Protein AF-0000000083550526 (afdb_homodimer)

Solvent-accessible surface area (backbone atoms only — not comparable to full-atom values): 13968 Å² total; per-residue (Å²): 133,80,74,78,66,72,78,70,67,84,57,63,69,57,47,53,51,50,48,45,50,45,49,28,46,48,55,24,54,64,38,53,95,79,55,50,73,54,48,35,50,40,39,31,44,51,44,45,54,52,43,62,73,34,75,74,41,69,75,47,54,68,69,58,48,52,52,52,52,50,51,49,51,50,52,43,60,53,51,51,78,50,78,72,85,44,50,32,32,48,31,40,49,54,35,52,55,8,59,74,54,77,42,61,56,69,40,53,89,77,35,44,62,48,49,34,48,35,31,45,53,64,74,36,79,106,131,80,80,69,70,75,76,68,71,80,56,62,69,58,49,54,50,49,48,43,52,45,47,30,47,48,56,26,53,65,38,54,94,80,55,50,74,53,48,37,51,40,42,30,45,50,45,47,52,52,44,63,75,35,76,74,40,69,75,48,54,69,68,60,48,50,52,51,52,50,51,49,51,50,51,43,60,54,53,52,77,49,79,72,84,45,50,32,30,47,31,40,50,53,35,53,53,6,58,74,55,77,40,62,56,70,41,53,88,77,35,44,61,47,49,33,49,33,30,45,53,63,72,36,80,107

Structure (mmCIF, N/CA/C/O backbone):
data_AF-0000000083550526-model_v1
#
loop_
_entity.id
_entity.type
_entity.pdbx_description
1 polymer 'Uncharacterized protein'
#
loop_
_atom_site.group_PDB
_atom_site.id
_atom_site.type_symbol
_atom_site.label_atom_id
_atom_site.label_alt_id
_atom_site.label_comp_id
_atom_site.label_asym_id
_atom_site.label_entity_id
_atom_site.label_seq_id
_atom_site.pdbx_PDB_ins_code
_atom_site.Cartn_x
_atom_site.Cartn_y
_atom_site.Cartn_z
_atom_site.occupancy
_atom_site.B_iso_or_equiv
_atom_site.auth_seq_id
_atom_site.auth_comp_id
_atom_site.auth_asym_id
_atom_site.auth_atom_id
_atom_site.pdbx_PDB_model_num
ATOM 1 N N . MET A 1 1 ? 12.562 -62.656 -10.414 1 21.3 1 MET A N 1
ATOM 2 C CA . MET A 1 1 ? 12.695 -61.656 -11.484 1 21.3 1 MET A CA 1
ATOM 3 C C . MET A 1 1 ? 12.125 -60.312 -11.055 1 21.3 1 MET A C 1
ATOM 5 O O . MET A 1 1 ? 11.625 -60.188 -9.938 1 21.3 1 MET A O 1
ATOM 9 N N . LYS A 1 2 ? 10.945 -59.781 -12 1 26.55 2 LYS A N 1
ATOM 10 C CA . LYS A 1 2 ? 10.883 -58.5 -12.672 1 26.55 2 LYS A CA 1
ATOM 11 C C . LYS A 1 2 ? 10.305 -57.406 -11.75 1 26.55 2 LYS A C 1
ATOM 13 O O . LYS A 1 2 ? 9.75 -56.406 -12.219 1 26.55 2 LYS A O 1
ATOM 18 N N . ARG A 1 3 ? 10.031 -57.812 -10.477 1 34.38 3 ARG A N 1
ATOM 19 C CA . ARG A 1 3 ? 9.172 -57 -9.648 1 34.38 3 ARG A CA 1
ATOM 20 C C . ARG A 1 3 ? 9.781 -55.594 -9.438 1 34.38 3 ARG A C 1
ATOM 22 O O . ARG A 1 3 ? 9.148 -54.719 -8.852 1 34.38 3 ARG A O 1
ATOM 29 N N . ARG A 1 4 ? 11.125 -55.438 -9.344 1 35.5 4 ARG A N 1
ATOM 30 C CA . ARG A 1 4 ? 11.797 -54.188 -8.977 1 35.5 4 ARG A CA 1
ATOM 31 C C . ARG A 1 4 ? 11.516 -53.094 -10.008 1 35.5 4 ARG A C 1
ATOM 33 O O . ARG A 1 4 ? 11.719 -51.906 -9.727 1 35.5 4 ARG A O 1
ATOM 40 N N . ASP A 1 5 ? 11.414 -53.438 -11.281 1 29.62 5 ASP A N 1
ATOM 41 C CA . ASP A 1 5 ? 11.625 -52.438 -12.297 1 29.62 5 ASP A CA 1
ATOM 42 C C . ASP A 1 5 ? 10.445 -51.469 -12.344 1 29.62 5 ASP A C 1
ATOM 44 O O . ASP A 1 5 ? 10.484 -50.469 -13.062 1 29.62 5 ASP A O 1
ATOM 48 N N . LEU A 1 6 ? 9.242 -51.906 -12.133 1 34.97 6 LEU A N 1
ATOM 49 C CA . LEU A 1 6 ? 8.125 -51.094 -12.594 1 34.97 6 LEU A CA 1
ATOM 50 C C . LEU A 1 6 ? 7.961 -49.844 -11.734 1 34.97 6 LEU A C 1
ATOM 52 O O . LEU A 1 6 ? 6.965 -49.125 -11.852 1 34.97 6 LEU A O 1
ATOM 56 N N . ILE A 1 7 ? 8.664 -49.656 -10.648 1 38.44 7 ILE A N 1
ATOM 57 C CA . ILE A 1 7 ? 8.367 -48.531 -9.773 1 38.44 7 ILE A CA 1
ATOM 58 C C . ILE A 1 7 ? 8.688 -47.219 -10.492 1 38.44 7 ILE A C 1
ATOM 60 O O . ILE A 1 7 ? 8.922 -46.188 -9.844 1 38.44 7 ILE A O 1
ATOM 64 N N . LEU A 1 8 ? 9.32 -47.219 -11.617 1 34.88 8 LEU A N 1
ATOM 65 C CA . LEU A 1 8 ? 9.906 -46.031 -12.234 1 34.88 8 LEU A CA 1
ATOM 66 C C . LEU A 1 8 ? 8.836 -45.031 -12.609 1 34.88 8 LEU A C 1
ATOM 68 O O . LEU A 1 8 ? 9.117 -43.812 -12.742 1 34.88 8 LEU A O 1
ATOM 72 N N . ALA A 1 9 ? 7.77 -45.406 -13.297 1 35.19 9 ALA A N 1
ATOM 73 C CA . ALA A 1 9 ? 7.184 -44.562 -14.336 1 35.19 9 ALA A CA 1
ATOM 74 C C . ALA A 1 9 ? 6.414 -43.375 -13.727 1 35.19 9 ALA A C 1
ATOM 76 O O . ALA A 1 9 ? 5.852 -42.562 -14.445 1 35.19 9 ALA A O 1
ATOM 77 N N . ALA A 1 10 ? 5.875 -43.406 -12.508 1 37.78 10 ALA A N 1
ATOM 78 C CA . ALA A 1 10 ? 4.742 -42.5 -12.352 1 37.78 10 ALA A CA 1
ATOM 79 C C . ALA A 1 10 ? 5.188 -41.031 -12.453 1 37.78 10 ALA A C 1
ATOM 81 O O . ALA A 1 10 ? 5.809 -40.5 -11.523 1 37.78 10 ALA A O 1
ATOM 82 N N . PRO A 1 11 ? 5.746 -40.5 -13.562 1 39.88 11 PRO A N 1
ATOM 83 C CA . PRO A 1 11 ? 6.199 -39.156 -13.859 1 39.88 11 PRO A CA 1
ATOM 84 C C . PRO A 1 11 ? 5.141 -38.094 -13.555 1 39.88 11 PRO A C 1
ATOM 86 O O . PRO A 1 11 ? 5.227 -36.969 -14.047 1 39.88 11 PRO A O 1
ATOM 89 N N . ALA A 1 12 ? 4.059 -38.375 -12.961 1 41.34 12 ALA A N 1
ATOM 90 C CA . ALA A 1 12 ? 2.938 -37.438 -12.898 1 41.34 12 ALA A CA 1
ATOM 91 C C . ALA A 1 12 ? 3.346 -36.125 -12.211 1 41.34 12 ALA A C 1
ATOM 93 O O . ALA A 1 12 ? 2.781 -35.062 -12.492 1 41.34 12 ALA A O 1
ATOM 94 N N . SER A 1 13 ? 4.258 -36.312 -11.289 1 44.09 13 SER A N 1
ATOM 95 C CA . SER A 1 13 ? 4.523 -35.125 -10.477 1 44.09 13 SER A CA 1
ATOM 96 C C . SER A 1 13 ? 5.258 -34.062 -11.281 1 44.09 13 SER A C 1
ATOM 98 O O . SER A 1 13 ? 5.082 -32.844 -11.047 1 44.09 13 SER A O 1
ATOM 100 N N . VAL A 1 14 ? 6.121 -34.5 -12.195 1 44.97 14 VAL A N 1
ATOM 101 C CA . VAL A 1 14 ? 6.906 -33.594 -13.023 1 44.97 14 VAL A CA 1
ATOM 102 C C . VAL A 1 14 ? 5.996 -32.906 -14.031 1 44.97 14 VAL A C 1
ATOM 104 O O . VAL A 1 14 ? 6.191 -31.719 -14.336 1 44.97 14 VAL A O 1
ATOM 107 N N . GLY A 1 15 ? 5.027 -33.594 -14.391 1 47.19 15 GLY A N 1
ATOM 108 C CA . GLY A 1 15 ? 4.172 -33.031 -15.422 1 47.19 15 GLY A CA 1
ATOM 109 C C . GLY A 1 15 ? 3.373 -31.844 -14.953 1 47.19 15 GLY A C 1
ATOM 110 O O . GLY A 1 15 ? 3.215 -30.859 -15.688 1 47.19 15 GLY A O 1
ATOM 111 N N . LEU A 1 16 ? 2.877 -32.125 -13.789 1 46.28 16 LEU A N 1
ATOM 112 C CA . LEU A 1 16 ? 2.033 -31.031 -13.312 1 46.28 16 LEU A CA 1
ATOM 113 C C . LEU A 1 16 ? 2.863 -29.797 -13.031 1 46.28 16 LEU A C 1
ATOM 115 O O . LEU A 1 16 ? 2.432 -28.672 -13.32 1 46.28 16 LEU A O 1
ATOM 119 N N . ALA A 1 17 ? 4.094 -30.094 -12.477 1 50.28 17 ALA A N 1
ATOM 120 C CA . ALA A 1 17 ? 4.953 -28.938 -12.242 1 50.28 17 ALA A CA 1
ATOM 121 C C . ALA A 1 17 ? 5.344 -28.266 -13.555 1 50.28 17 ALA A C 1
ATOM 123 O O .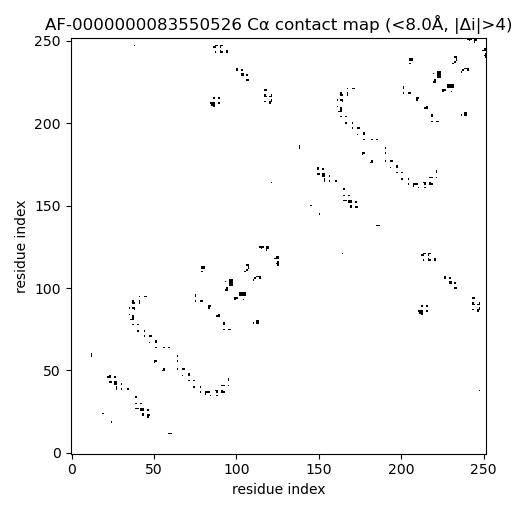 ALA A 1 17 ? 5.41 -27.031 -13.633 1 50.28 17 ALA A O 1
ATOM 124 N N . ALA A 1 18 ? 5.746 -29.109 -14.516 1 52.56 18 ALA A N 1
ATOM 125 C CA . ALA A 1 18 ? 6.098 -28.562 -15.82 1 52.56 18 ALA A CA 1
ATOM 126 C C . ALA A 1 18 ? 4.914 -27.828 -16.438 1 52.56 18 ALA A C 1
ATOM 128 O O . ALA A 1 18 ? 5.082 -26.766 -17.062 1 52.56 18 ALA A O 1
ATOM 129 N N . VAL A 1 19 ? 3.764 -28.391 -16.391 1 48.88 19 VAL A N 1
ATOM 130 C CA . VAL A 1 19 ? 2.574 -27.75 -16.938 1 48.88 19 VAL A CA 1
ATOM 131 C C . VAL A 1 19 ? 2.322 -26.422 -16.219 1 48.88 19 VAL A C 1
ATOM 133 O O . VAL A 1 19 ? 1.963 -25.422 -16.844 1 48.88 19 VAL A O 1
ATOM 136 N N . PHE A 1 20 ? 2.578 -26.531 -14.953 1 50.41 20 PHE A N 1
ATOM 137 C CA . PHE A 1 20 ? 2.404 -25.328 -14.156 1 50.41 20 PHE A CA 1
ATOM 138 C C . PHE A 1 20 ? 3.416 -24.266 -14.562 1 50.41 20 PHE A C 1
ATOM 140 O O . PHE A 1 20 ? 3.062 -23.094 -14.734 1 50.41 20 PHE A O 1
ATOM 147 N N . GLN A 1 21 ? 4.641 -24.719 -14.609 1 52.12 21 GLN A N 1
ATOM 148 C CA . GLN A 1 21 ? 5.633 -23.75 -15.07 1 52.12 21 GLN A CA 1
ATOM 149 C C . GLN A 1 21 ? 5.27 -23.203 -16.453 1 52.12 21 GLN A C 1
ATOM 151 O O . GLN A 1 21 ? 5.504 -22.031 -16.734 1 52.12 21 GLN A O 1
ATOM 156 N N . ALA A 1 22 ? 4.789 -24.094 -17.156 1 51 22 ALA A N 1
ATOM 157 C CA . ALA A 1 22 ? 4.387 -23.672 -18.5 1 51 22 ALA A CA 1
ATOM 158 C C . ALA A 1 22 ? 3.217 -22.688 -18.438 1 51 22 ALA A C 1
ATOM 160 O O . ALA A 1 22 ? 3.193 -21.703 -19.172 1 51 22 ALA A O 1
ATOM 161 N N . ARG A 1 23 ? 2.289 -23.016 -17.672 1 48.34 23 ARG A N 1
ATOM 162 C CA . ARG A 1 23 ? 1.118 -22.156 -17.594 1 48.34 23 ARG A CA 1
ATOM 163 C C . ARG A 1 23 ? 1.475 -20.812 -16.953 1 48.34 23 ARG A C 1
ATOM 165 O O . ARG A 1 23 ? 0.995 -19.766 -17.406 1 48.34 23 ARG A O 1
ATOM 172 N N . VAL A 1 24 ? 2.291 -20.891 -15.938 1 48 24 VAL A N 1
ATOM 173 C CA . VAL A 1 24 ? 2.783 -19.656 -15.336 1 48 24 VAL A CA 1
ATOM 174 C C . VAL A 1 24 ? 3.6 -18.875 -16.375 1 48 24 VAL A C 1
ATOM 176 O O . VAL A 1 24 ? 3.48 -17.656 -16.469 1 48 24 VAL A O 1
ATOM 179 N N . ALA A 1 25 ? 4.438 -19.625 -17.062 1 48.12 25 ALA A N 1
ATOM 180 C CA . ALA A 1 25 ? 5.223 -19.031 -18.125 1 48.12 25 ALA A CA 1
ATOM 181 C C . ALA A 1 25 ? 4.312 -18.438 -19.203 1 48.12 25 ALA A C 1
ATOM 183 O O . ALA A 1 25 ? 4.586 -17.375 -19.75 1 48.12 25 ALA A O 1
ATOM 184 N N . GLU A 1 26 ? 3.342 -19.188 -19.5 1 46.5 26 GLU A N 1
ATOM 185 C CA . GLU A 1 26 ? 2.41 -18.703 -20.516 1 46.5 26 GLU A CA 1
ATOM 186 C C . GLU A 1 26 ? 1.673 -17.453 -20.031 1 46.5 26 GLU A C 1
ATOM 188 O O . GLU A 1 26 ? 1.488 -16.5 -20.797 1 46.5 26 GLU A O 1
ATOM 193 N N . ALA A 1 27 ? 1.153 -17.578 -18.891 1 45.12 27 ALA A N 1
ATOM 194 C CA . ALA A 1 27 ? 0.47 -16.422 -18.328 1 45.12 27 ALA A CA 1
ATOM 195 C C . ALA A 1 27 ? 1.412 -15.227 -18.234 1 45.12 27 ALA A C 1
ATOM 197 O O . ALA A 1 27 ? 0.995 -14.086 -18.422 1 45.12 27 ALA A O 1
ATOM 198 N N . ALA A 1 28 ? 2.662 -15.547 -17.859 1 45.22 28 ALA A N 1
ATOM 199 C CA . ALA A 1 28 ? 3.709 -14.531 -17.844 1 45.22 28 ALA A CA 1
ATOM 200 C C . ALA A 1 28 ? 3.988 -14 -19.234 1 45.22 28 ALA A C 1
ATOM 202 O O . ALA A 1 28 ? 4.344 -12.828 -19.406 1 45.22 28 ALA A O 1
ATOM 203 N N . GLN A 1 29 ? 3.955 -14.945 -20.047 1 43.88 29 GLN A N 1
ATOM 204 C CA . GLN A 1 29 ? 4.27 -14.578 -21.422 1 43.88 29 GLN A CA 1
ATOM 205 C C . GLN A 1 29 ? 3.221 -13.625 -21.984 1 43.88 29 GLN A C 1
ATOM 207 O O . GLN A 1 29 ? 3.471 -12.945 -22.984 1 43.88 29 GLN A O 1
ATOM 212 N N . GLU A 1 30 ? 2.004 -13.945 -21.562 1 42.59 30 GLU A N 1
ATOM 213 C CA . GLU A 1 30 ? 1.235 -12.867 -22.172 1 42.59 30 GLU A CA 1
ATOM 214 C C . GLU A 1 30 ? 1.704 -11.5 -21.672 1 42.59 30 GLU A C 1
ATOM 216 O O . GLU A 1 30 ? 1.09 -10.922 -20.766 1 42.59 30 GLU A O 1
ATOM 221 N N . VAL A 1 31 ? 2.938 -11.57 -21.062 1 46.72 31 VAL A N 1
ATOM 222 C CA . VAL A 1 31 ? 3.719 -10.352 -20.891 1 46.72 31 VAL A CA 1
ATOM 223 C C . VAL A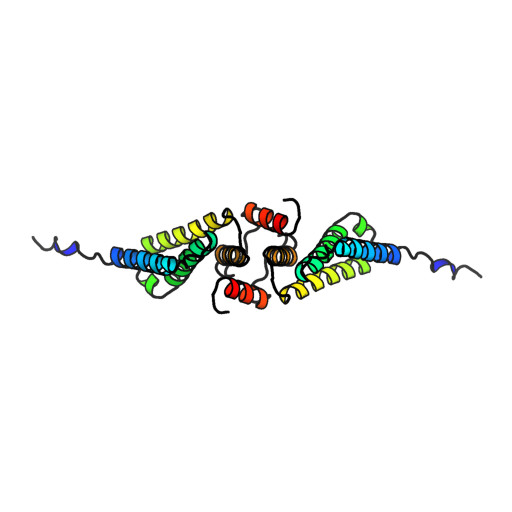 1 31 ? 3.439 -9.391 -22.047 1 46.72 31 VAL A C 1
ATOM 225 O O . VAL A 1 31 ? 3.768 -9.68 -23.203 1 46.72 31 VAL A O 1
ATOM 228 N N . ALA A 1 32 ? 2.354 -8.844 -21.953 1 50.12 32 ALA A N 1
ATOM 229 C CA . ALA A 1 32 ? 2.221 -7.855 -23.031 1 50.12 32 ALA A CA 1
ATOM 230 C C . ALA A 1 32 ? 3.545 -7.141 -23.281 1 50.12 32 ALA A C 1
ATOM 232 O O . ALA A 1 32 ? 4.332 -6.93 -22.359 1 50.12 32 ALA A O 1
ATOM 233 N N . THR A 1 33 ? 4.098 -7.355 -24.312 1 56.56 33 THR A N 1
ATOM 234 C CA . THR A 1 33 ? 5.27 -6.715 -24.906 1 56.56 33 THR A CA 1
ATOM 235 C C . THR A 1 33 ? 5.586 -5.402 -24.188 1 56.56 33 THR A C 1
ATOM 237 O O . THR A 1 33 ? 6.742 -4.988 -24.125 1 56.56 33 THR A O 1
ATOM 240 N N . ASN A 1 34 ? 4.629 -4.938 -23.266 1 69.25 34 ASN A N 1
ATOM 241 C CA . ASN A 1 34 ? 4.867 -3.602 -22.734 1 69.25 34 ASN A CA 1
ATOM 242 C C . ASN A 1 34 ? 4.844 -3.6 -21.203 1 69.25 34 ASN A C 1
ATOM 244 O O . ASN A 1 34 ? 4.738 -2.541 -20.578 1 69.25 34 ASN A O 1
ATOM 248 N N . ASP A 1 35 ? 5.203 -4.91 -20.656 1 83.38 35 ASP A N 1
ATOM 249 C CA . ASP A 1 35 ? 5.156 -4.918 -19.203 1 83.38 35 ASP A CA 1
ATOM 250 C C . ASP A 1 35 ? 6.469 -4.418 -18.609 1 83.38 35 ASP A C 1
ATOM 252 O O . ASP A 1 35 ? 7.547 -4.711 -19.125 1 83.38 35 ASP A O 1
ATOM 256 N N . THR A 1 36 ? 6.34 -3.705 -17.516 1 90.19 36 THR A N 1
ATOM 257 C CA . THR A 1 36 ? 7.492 -3.449 -16.672 1 90.19 36 THR A CA 1
ATOM 258 C C . THR A 1 36 ? 7.949 -4.734 -15.977 1 90.19 36 THR A C 1
ATOM 260 O O . THR A 1 36 ? 7.203 -5.715 -15.922 1 90.19 36 THR A O 1
ATOM 263 N N . PRO A 1 37 ? 9.219 -4.77 -15.555 1 93.44 37 PRO A N 1
ATOM 264 C CA . PRO A 1 37 ? 9.68 -5.938 -14.797 1 93.44 37 PRO A CA 1
ATOM 265 C C . PRO A 1 37 ? 8.773 -6.273 -13.617 1 93.44 37 PRO A C 1
ATOM 267 O O . PRO A 1 37 ? 8.523 -7.445 -13.336 1 93.44 37 PRO A O 1
ATOM 270 N N . VAL A 1 38 ? 8.281 -5.328 -12.93 1 94.62 38 VAL A N 1
ATOM 271 C CA . VAL A 1 38 ? 7.391 -5.543 -11.789 1 94.62 38 VAL A CA 1
ATOM 272 C C . VAL A 1 38 ? 6.105 -6.223 -12.258 1 94.62 38 VAL A C 1
ATOM 274 O O . VAL A 1 38 ? 5.672 -7.215 -11.664 1 94.62 38 VAL A O 1
ATOM 277 N N . MET A 1 39 ? 5.555 -5.758 -13.367 1 94.56 39 MET A N 1
ATOM 278 C CA . MET A 1 39 ? 4.293 -6.316 -13.844 1 94.56 39 MET A CA 1
ATOM 279 C C . MET A 1 39 ? 4.484 -7.746 -14.344 1 94.56 39 MET A C 1
ATOM 281 O O . MET A 1 39 ? 3.596 -8.586 -14.188 1 94.56 39 MET A O 1
ATOM 285 N N . ALA A 1 40 ? 5.625 -7.953 -14.906 1 94.31 40 ALA A N 1
ATOM 286 C CA . ALA A 1 40 ? 5.918 -9.312 -15.352 1 94.31 40 ALA A CA 1
ATOM 287 C C . ALA A 1 40 ? 5.992 -10.273 -14.172 1 94.31 40 ALA A C 1
ATOM 289 O O . ALA A 1 40 ? 5.414 -11.359 -14.211 1 94.31 40 ALA A O 1
ATOM 290 N N . LEU A 1 41 ? 6.691 -9.844 -13.133 1 95.81 41 LEU A N 1
ATOM 291 C CA . LEU A 1 41 ? 6.781 -10.672 -11.93 1 95.81 41 LEU A CA 1
ATOM 292 C C . LEU A 1 41 ? 5.406 -10.852 -11.297 1 95.81 41 LEU A C 1
ATOM 294 O O . LEU A 1 41 ? 5.086 -11.93 -10.797 1 95.81 41 LEU A O 1
ATOM 298 N N . PHE A 1 42 ? 4.648 -9.875 -11.289 1 96.69 42 PHE A N 1
ATOM 299 C CA . PHE A 1 42 ? 3.309 -9.938 -10.719 1 96.69 42 PHE A CA 1
ATOM 300 C C . PHE A 1 42 ? 2.467 -10.992 -11.438 1 96.69 42 PHE A C 1
ATOM 302 O O . PHE A 1 42 ? 1.749 -11.758 -10.789 1 96.69 42 PHE A O 1
ATOM 309 N N . ARG A 1 43 ? 2.5 -10.953 -12.711 1 95.31 43 ARG A N 1
ATOM 310 C CA . ARG A 1 43 ? 1.701 -11.906 -13.477 1 95.31 43 ARG A CA 1
ATOM 311 C C . ARG A 1 43 ? 2.111 -13.344 -13.156 1 95.31 43 ARG A C 1
ATOM 313 O O . ARG A 1 43 ? 1.257 -14.211 -12.992 1 95.31 43 ARG A O 1
ATOM 320 N N . GLU A 1 44 ? 3.371 -13.539 -13.102 1 94.56 44 GLU A N 1
ATOM 321 C CA . GLU A 1 44 ? 3.873 -14.859 -12.734 1 94.56 44 GLU A CA 1
ATOM 322 C C . GLU A 1 44 ? 3.424 -15.242 -11.32 1 94.56 44 GLU A C 1
ATOM 324 O O . GLU A 1 44 ? 2.932 -16.359 -11.102 1 94.56 44 GLU A O 1
ATOM 329 N N . TRP A 1 45 ? 3.619 -14.352 -10.406 1 97 45 TRP A N 1
ATOM 330 C CA . TRP A 1 45 ? 3.238 -14.547 -9.008 1 97 45 TRP A CA 1
ATOM 331 C C . TRP A 1 45 ? 1.744 -14.836 -8.891 1 97 45 TRP A C 1
ATOM 333 O O . TRP A 1 45 ? 1.339 -15.766 -8.188 1 97 45 TRP A O 1
ATOM 343 N N . SER A 1 46 ? 0.972 -13.992 -9.547 1 96 46 SER A N 1
ATOM 344 C CA . SER A 1 46 ? -0.48 -14.125 -9.477 1 96 46 SER A CA 1
ATOM 345 C C . SER A 1 46 ? -0.944 -15.477 -10 1 96 46 SER A C 1
ATOM 347 O O . SER A 1 46 ? -1.812 -16.109 -9.406 1 96 46 SER A O 1
ATOM 349 N N . ALA A 1 47 ? -0.395 -15.891 -11.062 1 92.62 47 ALA A N 1
ATOM 350 C CA . ALA A 1 47 ? -0.724 -17.203 -11.617 1 92.62 47 ALA A CA 1
ATOM 351 C C . ALA A 1 47 ? -0.392 -18.312 -10.625 1 92.62 47 ALA A C 1
ATOM 353 O O . ALA A 1 47 ? -1.196 -19.219 -10.406 1 92.62 47 ALA A O 1
ATOM 354 N N . LEU A 1 48 ? 0.749 -18.188 -10.023 1 93.12 48 LEU A N 1
ATOM 355 C CA . LEU A 1 48 ? 1.175 -19.172 -9.039 1 93.12 48 LEU A CA 1
ATOM 356 C C . LEU A 1 48 ? 0.271 -19.141 -7.812 1 93.12 48 LEU A C 1
ATOM 358 O O . LEU A 1 48 ? -0.127 -20.188 -7.301 1 93.12 48 LEU A O 1
ATOM 362 N N . TYR A 1 49 ? 0.027 -18.016 -7.363 1 94 49 TYR A N 1
ATOM 363 C CA . TYR A 1 49 ? -0.851 -17.812 -6.215 1 94 49 TYR A CA 1
ATOM 364 C C . TYR A 1 49 ? -2.189 -18.516 -6.43 1 94 49 TYR A C 1
ATOM 366 O O . TYR A 1 49 ? -2.641 -19.281 -5.578 1 94 49 TYR A O 1
ATOM 374 N N . HIS A 1 50 ? -2.791 -18.234 -7.523 1 91.94 50 HIS A N 1
ATOM 375 C CA . HIS A 1 50 ? -4.109 -18.781 -7.793 1 91.94 50 HIS A CA 1
ATOM 376 C C . HIS A 1 50 ? -4.039 -20.297 -8.031 1 91.94 50 HIS A C 1
ATOM 378 O O . HIS A 1 50 ? -4.941 -21.031 -7.641 1 91.94 50 HIS A O 1
ATOM 384 N N . TRP A 1 51 ? -2.994 -20.672 -8.664 1 88.75 51 TRP A N 1
ATOM 385 C CA . TRP A 1 51 ? -2.803 -22.094 -8.875 1 88.75 51 TRP A CA 1
ATOM 386 C C . TRP A 1 51 ? -2.654 -22.828 -7.543 1 88.75 51 TRP A C 1
ATOM 388 O O . TRP A 1 51 ? -3.299 -23.859 -7.316 1 88.75 51 TRP A O 1
ATOM 398 N N . LEU A 1 52 ? -1.876 -22.297 -6.641 1 91.62 52 LEU A N 1
ATOM 399 C CA . LEU A 1 52 ? -1.605 -22.906 -5.34 1 91.62 52 LEU A CA 1
ATOM 400 C C . LEU A 1 52 ? -2.873 -22.969 -4.496 1 91.62 52 LEU A C 1
ATOM 402 O O . LEU A 1 52 ? -3.033 -23.875 -3.674 1 91.62 52 LEU A O 1
ATOM 406 N N . ASN A 1 53 ? -3.705 -22.078 -4.688 1 90.12 53 ASN A N 1
ATOM 407 C CA . ASN A 1 53 ? -4.926 -22 -3.891 1 90.12 53 ASN A CA 1
ATOM 408 C C . ASN A 1 53 ? -6.102 -22.672 -4.598 1 90.12 53 ASN A C 1
ATOM 410 O O . ASN A 1 53 ? -7.223 -22.672 -4.086 1 90.12 53 ASN A O 1
ATOM 414 N N . GLY A 1 54 ? -5.867 -23.188 -5.746 1 88.88 54 GLY A N 1
ATOM 415 C CA . GLY A 1 54 ? -6.91 -23.859 -6.512 1 88.88 54 GLY A CA 1
ATOM 416 C C . GLY A 1 54 ? -6.883 -25.375 -6.355 1 88.88 54 GLY A C 1
ATOM 417 O O . GLY A 1 54 ? -6.039 -25.906 -5.645 1 88.88 54 GLY A O 1
ATOM 418 N N . ASP A 1 55 ? -7.793 -26.031 -7.035 1 86.94 55 ASP A N 1
ATOM 419 C CA . ASP A 1 55 ? -8.016 -27.469 -6.922 1 86.94 55 ASP A CA 1
ATOM 420 C C . ASP A 1 55 ? -6.844 -28.266 -7.5 1 86.94 55 ASP A C 1
ATOM 422 O O . ASP A 1 55 ? -6.547 -29.359 -7.039 1 86.94 55 ASP A O 1
ATOM 426 N N . GLU A 1 56 ? -6.223 -27.734 -8.414 1 83.38 56 GLU A N 1
ATOM 427 C CA . GLU A 1 56 ? -5.117 -28.422 -9.07 1 83.38 56 GLU A CA 1
ATOM 428 C C . GLU A 1 56 ? -3.973 -28.688 -8.094 1 83.38 56 GLU A C 1
ATOM 430 O O . GLU A 1 56 ? -3.262 -29.688 -8.227 1 83.38 56 GLU A O 1
ATOM 435 N N . ALA A 1 57 ? -3.873 -27.812 -7.09 1 84.25 57 ALA A N 1
ATOM 436 C CA . ALA A 1 57 ? -2.766 -27.922 -6.145 1 84.25 57 ALA A CA 1
ATOM 437 C C . ALA A 1 57 ? -3.023 -29.047 -5.129 1 84.25 57 ALA A C 1
ATOM 439 O O . ALA A 1 57 ? -2.094 -29.516 -4.477 1 84.25 57 ALA A O 1
ATOM 440 N N . LEU A 1 58 ? -4.191 -29.469 -5.09 1 83.75 58 LEU A N 1
ATOM 441 C CA . LEU A 1 58 ? -4.555 -30.516 -4.145 1 83.75 58 LEU A CA 1
ATOM 442 C C . LEU A 1 58 ? -3.885 -31.828 -4.512 1 83.75 58 LEU A C 1
ATOM 444 O O . LEU A 1 58 ? -3.699 -32.688 -3.654 1 83.75 58 LEU A O 1
ATOM 448 N N . ALA A 1 59 ? -3.535 -31.984 -5.75 1 85.06 59 ALA A N 1
ATOM 449 C CA . ALA A 1 59 ? -2.951 -33.219 -6.242 1 85.06 59 ALA A CA 1
ATOM 450 C C . ALA A 1 59 ? -1.445 -33.25 -6.004 1 85.06 59 ALA A C 1
ATOM 452 O O . ALA A 1 59 ? -0.804 -34.312 -6.184 1 85.06 59 ALA A O 1
ATOM 453 N N . LEU A 1 60 ? -0.955 -32.219 -5.504 1 84.75 60 LEU A N 1
ATOM 454 C CA . LEU A 1 60 ? 0.49 -32.125 -5.316 1 84.75 60 LEU A CA 1
ATOM 455 C C . LEU A 1 60 ? 0.912 -32.844 -4.039 1 84.75 60 LEU A C 1
ATOM 457 O O . LEU A 1 60 ? 0.188 -32.844 -3.043 1 84.75 60 LEU A O 1
ATOM 461 N N . ASP A 1 61 ? 2.076 -33.531 -4.266 1 89.31 61 ASP A N 1
ATOM 462 C CA . ASP A 1 61 ? 2.67 -34 -3.02 1 89.31 61 ASP A CA 1
ATOM 463 C C . ASP A 1 61 ? 3.086 -32.812 -2.129 1 89.31 61 ASP A C 1
ATOM 465 O O . ASP A 1 61 ? 3.271 -31.703 -2.609 1 89.31 61 ASP A O 1
ATOM 469 N N . GLN A 1 62 ? 3.205 -33.094 -0.908 1 88.25 62 GLN A N 1
ATOM 470 C CA . GLN A 1 62 ? 3.447 -32.062 0.097 1 88.25 62 GLN A CA 1
ATOM 471 C C . GLN A 1 62 ? 4.766 -31.328 -0.166 1 88.25 62 GLN A C 1
ATOM 473 O O . GLN A 1 62 ? 4.844 -30.109 -0.029 1 88.25 62 GLN A O 1
ATOM 478 N N . ALA A 1 63 ? 5.773 -32.062 -0.524 1 91.19 63 ALA A N 1
ATOM 479 C CA . ALA A 1 63 ? 7.09 -31.469 -0.761 1 91.19 63 ALA A CA 1
ATOM 480 C C . ALA A 1 63 ? 7.047 -30.484 -1.926 1 91.19 63 ALA A C 1
ATOM 482 O O . ALA A 1 63 ? 7.625 -29.406 -1.85 1 91.19 63 ALA A O 1
ATOM 483 N N . LEU A 1 64 ? 6.387 -30.906 -2.943 1 88.56 64 LEU A N 1
ATOM 484 C CA . LEU A 1 64 ? 6.27 -30.047 -4.113 1 88.56 64 LEU A CA 1
ATOM 485 C C . LEU A 1 64 ? 5.422 -28.828 -3.801 1 88.56 64 LEU A C 1
ATOM 487 O O . LEU A 1 64 ? 5.738 -27.719 -4.246 1 88.56 64 LEU A O 1
ATOM 491 N N . PHE A 1 65 ? 4.391 -29 -3.057 1 91.31 65 PHE A N 1
ATOM 492 C CA . PHE A 1 65 ? 3.547 -27.891 -2.648 1 91.31 65 PHE A CA 1
ATOM 493 C C . PHE A 1 65 ? 4.348 -26.875 -1.849 1 91.31 65 PHE A C 1
ATOM 495 O O . PHE A 1 65 ? 4.293 -25.672 -2.131 1 91.31 65 PHE A O 1
ATOM 502 N N . GLU A 1 66 ? 5.121 -27.328 -1.004 1 93.31 66 GLU A N 1
ATOM 503 C CA . GLU A 1 66 ? 5.93 -26.438 -0.163 1 93.31 66 GLU A CA 1
ATOM 504 C C . GLU A 1 66 ? 6.98 -25.703 -0.986 1 93.31 66 GLU A C 1
ATOM 506 O O . GLU A 1 66 ? 7.258 -24.531 -0.738 1 93.31 66 GLU A O 1
ATOM 511 N N . ALA A 1 67 ? 7.527 -26.406 -1.917 1 92.81 67 ALA A N 1
ATOM 512 C CA . ALA A 1 67 ? 8.531 -25.781 -2.783 1 92.81 67 ALA A CA 1
ATOM 513 C C . ALA A 1 67 ? 7.918 -24.641 -3.596 1 92.81 67 ALA A C 1
ATOM 515 O O . ALA A 1 67 ? 8.547 -23.594 -3.781 1 92.81 67 ALA A O 1
ATOM 516 N N . GLU A 1 68 ? 6.695 -24.859 -4.008 1 92.75 68 GLU A N 1
ATOM 517 C CA . GLU A 1 68 ? 6.02 -23.828 -4.789 1 92.75 68 GLU A CA 1
ATOM 518 C C . GLU A 1 68 ? 5.598 -22.656 -3.908 1 92.75 68 GLU A C 1
ATOM 520 O O . GLU A 1 68 ? 5.629 -21.5 -4.34 1 92.75 68 GLU A O 1
ATOM 525 N N . CYS A 1 69 ? 5.293 -22.922 -2.707 1 94.5 69 CYS A N 1
ATOM 526 C CA . CYS A 1 69 ? 5.008 -21.844 -1.759 1 94.5 69 CYS A CA 1
ATOM 527 C C . CYS A 1 69 ? 6.25 -21 -1.505 1 94.5 69 CYS A C 1
ATOM 529 O O . CYS A 1 69 ? 6.176 -19.781 -1.479 1 94.5 69 CYS A O 1
ATOM 531 N N . GLU A 1 70 ? 7.328 -21.641 -1.383 1 96 70 GLU A N 1
ATOM 532 C CA . GLU A 1 70 ? 8.586 -20.938 -1.17 1 96 70 GLU A CA 1
ATOM 533 C C . GLU A 1 70 ? 8.953 -20.078 -2.379 1 96 70 GLU A C 1
ATOM 535 O O . GLU A 1 70 ? 9.43 -18.953 -2.225 1 96 70 GLU A O 1
ATOM 540 N N . ARG A 1 71 ? 8.734 -20.625 -3.51 1 95.56 71 ARG A N 1
ATOM 541 C CA . ARG A 1 71 ? 8.977 -19.875 -4.738 1 95.56 71 ARG A CA 1
ATOM 542 C C . ARG A 1 71 ? 8.125 -18.609 -4.785 1 95.56 71 ARG A C 1
ATOM 544 O O . ARG A 1 71 ? 8.609 -17.547 -5.172 1 95.56 71 ARG A O 1
ATOM 551 N N . ARG A 1 72 ? 6.91 -18.719 -4.426 1 96.06 72 ARG A N 1
ATOM 552 C CA . ARG A 1 72 ? 6.023 -17.562 -4.391 1 96.06 72 ARG A CA 1
ATOM 553 C C . ARG A 1 72 ? 6.547 -16.5 -3.43 1 96.06 72 ARG A C 1
ATOM 555 O O . ARG A 1 72 ? 6.59 -15.312 -3.77 1 96.06 72 ARG A O 1
ATOM 562 N N . VAL A 1 73 ? 6.992 -16.938 -2.299 1 95.88 73 VAL A N 1
ATOM 563 C CA . VAL A 1 73 ? 7.512 -16.031 -1.28 1 95.88 73 VAL A CA 1
ATOM 564 C C . VAL A 1 73 ? 8.781 -15.352 -1.793 1 95.88 73 VAL A C 1
ATOM 566 O O . VAL A 1 73 ? 8.977 -14.156 -1.574 1 95.88 73 VAL A O 1
ATOM 569 N N . GLU A 1 74 ? 9.555 -16.094 -2.451 1 96.19 74 GLU A N 1
ATOM 570 C CA . GLU A 1 74 ? 10.766 -15.523 -3.029 1 96.19 74 GLU A CA 1
ATOM 571 C C . GLU A 1 74 ? 10.445 -14.414 -4.023 1 96.19 74 GLU A C 1
ATOM 573 O O . GLU A 1 74 ? 11.164 -13.422 -4.109 1 96.19 74 GLU A O 1
ATOM 578 N N . MET A 1 75 ? 9.461 -14.57 -4.793 1 97.06 75 MET A N 1
ATOM 579 C CA . MET A 1 75 ? 9.023 -13.531 -5.727 1 97.06 75 MET A CA 1
ATOM 580 C C . MET A 1 75 ? 8.609 -12.266 -4.98 1 97.06 75 MET A C 1
ATOM 582 O O . MET A 1 75 ? 8.898 -11.156 -5.426 1 97.06 75 MET A O 1
ATOM 586 N N . GLU A 1 76 ? 7.949 -12.406 -3.867 1 96.44 76 GLU A N 1
ATOM 587 C CA . GLU A 1 76 ? 7.535 -11.281 -3.033 1 96.44 76 GLU A CA 1
ATOM 588 C C . GLU A 1 76 ? 8.742 -10.531 -2.477 1 96.44 76 GLU A C 1
ATOM 590 O O . GLU A 1 76 ? 8.742 -9.297 -2.439 1 96.44 76 GLU A O 1
ATOM 595 N N . ASP A 1 77 ? 9.711 -11.281 -2.131 1 94.56 77 ASP A N 1
ATOM 596 C CA . ASP A 1 77 ? 10.93 -10.656 -1.623 1 94.56 77 ASP A CA 1
ATOM 597 C C . ASP A 1 77 ? 11.656 -9.891 -2.727 1 94.56 77 ASP A C 1
ATOM 599 O O . ASP A 1 77 ? 12.164 -8.789 -2.492 1 94.56 77 ASP A O 1
ATOM 603 N N . ARG A 1 78 ? 11.602 -10.445 -3.848 1 95.06 78 ARG A N 1
ATOM 604 C CA . ARG A 1 78 ? 12.328 -9.859 -4.973 1 95.06 78 ARG A CA 1
ATOM 605 C C . ARG A 1 78 ? 11.695 -8.547 -5.414 1 95.06 78 ARG A C 1
ATOM 607 O O . ARG A 1 78 ? 12.398 -7.617 -5.812 1 95.06 78 ARG A O 1
ATOM 614 N N . VAL A 1 79 ? 10.414 -8.5 -5.352 1 96 79 VAL A N 1
ATOM 615 C CA . VAL A 1 79 ? 9.727 -7.352 -5.938 1 96 79 VAL A CA 1
ATOM 616 C C . VAL A 1 79 ? 10.039 -6.098 -5.121 1 96 79 VAL A C 1
ATOM 618 O O . VAL A 1 79 ? 9.945 -4.98 -5.633 1 96 79 VAL A O 1
ATOM 621 N N . VAL A 1 80 ? 10.375 -6.207 -3.877 1 92.94 80 VAL A N 1
ATOM 622 C CA . VAL A 1 80 ? 10.602 -5.098 -2.959 1 92.94 80 VAL A CA 1
ATOM 623 C C . VAL A 1 80 ? 11.695 -4.188 -3.518 1 92.94 80 VAL A C 1
ATOM 625 O O . VAL A 1 80 ? 11.578 -2.961 -3.471 1 92.94 80 VAL A O 1
ATOM 628 N N . GLY A 1 81 ? 12.625 -4.742 -4.074 1 88.5 81 GLY A N 1
ATOM 629 C CA . GLY A 1 81 ? 13.766 -3.971 -4.543 1 88.5 81 GLY A CA 1
ATOM 630 C C . GLY A 1 81 ? 13.641 -3.537 -5.992 1 88.5 81 GLY A C 1
ATOM 631 O O . GLY A 1 81 ? 14.508 -2.822 -6.504 1 88.5 81 GLY A O 1
ATOM 632 N N . MET A 1 82 ? 12.617 -3.934 -6.629 1 90.94 82 MET A N 1
ATOM 633 C CA . MET A 1 82 ? 12.445 -3.58 -8.031 1 90.94 82 MET A CA 1
ATOM 634 C C . MET A 1 82 ? 11.906 -2.16 -8.18 1 90.94 82 MET A C 1
ATOM 636 O O . MET A 1 82 ? 11.047 -1.737 -7.402 1 90.94 82 MET A O 1
ATOM 640 N N . PRO A 1 83 ? 12.328 -1.442 -9.156 1 86.31 83 PRO A N 1
ATOM 641 C CA . PRO A 1 83 ? 11.883 -0.056 -9.32 1 86.31 83 PRO A CA 1
ATOM 642 C C . PRO A 1 83 ? 10.414 0.048 -9.727 1 86.31 83 PRO A C 1
ATOM 644 O O . PRO A 1 83 ? 9.922 -0.78 -10.5 1 86.31 83 PRO A O 1
ATOM 647 N N . THR A 1 84 ? 9.812 1.03 -9.172 1 86.75 84 THR A N 1
ATOM 648 C CA . THR A 1 84 ? 8.43 1.351 -9.523 1 86.75 84 THR A CA 1
ATOM 649 C C . THR A 1 84 ? 8.383 2.379 -10.648 1 86.75 84 THR A C 1
ATOM 651 O O . THR A 1 84 ? 8.844 3.514 -10.477 1 86.75 84 THR A O 1
ATOM 654 N N . VAL A 1 85 ? 7.727 2.021 -11.742 1 83.69 85 VAL A N 1
ATOM 655 C CA . VAL A 1 85 ? 7.727 2.895 -12.914 1 83.69 85 VAL A CA 1
ATOM 656 C C . VAL A 1 85 ? 6.324 3.451 -13.148 1 83.69 85 VAL A C 1
ATOM 658 O O . VAL A 1 85 ? 6.168 4.59 -13.586 1 83.69 85 VAL A O 1
ATOM 661 N N . THR A 1 86 ? 5.324 2.617 -12.852 1 85.62 86 THR A N 1
ATOM 662 C CA . THR A 1 86 ? 3.938 2.996 -13.102 1 85.62 86 THR A CA 1
ATOM 663 C C . THR A 1 86 ? 3.09 2.812 -11.852 1 85.62 86 THR A C 1
ATOM 665 O O . THR A 1 86 ? 3.527 2.182 -10.883 1 85.62 86 THR A O 1
ATOM 668 N N . VAL A 1 87 ? 1.953 3.289 -11.93 1 87.38 87 VAL A N 1
ATOM 669 C CA . VAL A 1 87 ? 1.011 3.105 -10.836 1 87.38 87 VAL A CA 1
ATOM 670 C C . VAL A 1 87 ? 0.647 1.629 -10.703 1 87.38 87 VAL A C 1
ATOM 672 O O . VAL A 1 87 ? 0.448 1.125 -9.602 1 87.38 87 VAL A O 1
ATOM 675 N N . GLY A 1 88 ? 0.625 0.975 -11.773 1 89.44 88 GLY A N 1
ATOM 676 C CA . GLY A 1 88 ? 0.379 -0.459 -11.766 1 89.44 88 GLY A CA 1
ATOM 677 C C . GLY A 1 88 ? 1.459 -1.247 -11.047 1 89.44 88 GLY A C 1
ATOM 678 O O . GLY A 1 88 ? 1.164 -2.219 -10.352 1 89.44 88 GLY A O 1
ATOM 679 N N . ASP A 1 89 ? 2.689 -0.725 -11.25 1 90.88 89 ASP A N 1
ATOM 680 C CA . ASP A 1 89 ? 3.789 -1.374 -10.547 1 90.88 89 ASP A CA 1
ATOM 681 C C . ASP A 1 89 ? 3.59 -1.299 -9.031 1 90.88 89 ASP A C 1
ATOM 683 O O . ASP A 1 89 ? 3.787 -2.289 -8.32 1 90.88 89 ASP A O 1
ATOM 687 N N . PHE A 1 90 ? 3.246 -0.184 -8.633 1 91.88 90 PHE A N 1
ATOM 688 C CA . PHE A 1 90 ? 3.064 0.006 -7.203 1 91.88 90 PHE A CA 1
ATOM 689 C C . PHE A 1 90 ? 1.923 -0.859 -6.684 1 91.88 90 PHE A C 1
ATOM 691 O O . PHE A 1 90 ? 2.061 -1.526 -5.656 1 91.88 90 PHE A O 1
ATOM 698 N N . ALA A 1 91 ? 0.827 -0.82 -7.355 1 93 91 ALA A N 1
ATOM 699 C CA . ALA A 1 91 ? -0.313 -1.655 -6.988 1 93 91 ALA A CA 1
ATOM 700 C C . ALA A 1 91 ? 0.081 -3.127 -6.93 1 93 91 ALA A C 1
ATOM 702 O O . ALA A 1 91 ? -0.272 -3.834 -5.98 1 93 91 ALA A O 1
ATOM 703 N N . ALA A 1 92 ? 0.828 -3.535 -7.902 1 96.12 92 ALA A N 1
ATOM 704 C CA . ALA A 1 92 ? 1.279 -4.922 -7.973 1 96.12 92 ALA A CA 1
ATOM 705 C C . ALA A 1 92 ? 2.115 -5.293 -6.75 1 96.12 92 ALA A C 1
ATOM 707 O O . ALA A 1 92 ? 1.928 -6.359 -6.16 1 96.12 92 ALA A O 1
ATOM 708 N N . LYS A 1 93 ? 3.025 -4.387 -6.379 1 96.5 93 LYS A N 1
ATOM 709 C CA . LYS A 1 93 ? 3.877 -4.652 -5.223 1 96.5 93 LYS A CA 1
ATOM 710 C C . LYS A 1 93 ? 3.047 -4.824 -3.953 1 96.5 93 LYS A C 1
ATOM 712 O O . LYS A 1 93 ? 3.256 -5.77 -3.191 1 96.5 93 LYS A O 1
ATOM 717 N N . VAL A 1 94 ? 2.115 -3.941 -3.768 1 96.06 94 VAL A N 1
ATOM 718 C CA . VAL A 1 94 ? 1.298 -4.004 -2.561 1 96.06 94 VAL A CA 1
ATOM 719 C C . VAL A 1 94 ? 0.46 -5.281 -2.568 1 96.06 94 VAL A C 1
ATOM 721 O O . VAL A 1 94 ? 0.367 -5.973 -1.554 1 96.06 94 VAL A O 1
ATOM 724 N N . LEU A 1 95 ? -0.148 -5.602 -3.686 1 96.75 95 LEU A N 1
ATOM 725 C CA . LEU A 1 95 ? -0.962 -6.805 -3.787 1 96.75 95 LEU A CA 1
ATOM 726 C C . LEU A 1 95 ? -0.126 -8.055 -3.518 1 96.75 95 LEU A C 1
ATOM 728 O O . LEU A 1 95 ? -0.566 -8.961 -2.805 1 96.75 95 LEU A O 1
ATOM 732 N N . MET A 1 96 ? 1.063 -8.039 -4.07 1 97.62 96 MET A N 1
ATOM 733 C CA . MET A 1 96 ? 1.949 -9.18 -3.863 1 97.62 96 MET A CA 1
ATOM 734 C C . MET A 1 96 ? 2.348 -9.305 -2.396 1 97.62 96 MET A C 1
ATOM 736 O O . MET A 1 96 ? 2.227 -10.375 -1.804 1 97.62 96 MET A O 1
ATOM 740 N N . LEU A 1 97 ? 2.756 -8.195 -1.82 1 96.69 97 LEU A N 1
ATOM 741 C CA . LEU A 1 97 ? 3.334 -8.211 -0.481 1 96.69 97 LEU A CA 1
ATOM 742 C C . LEU A 1 97 ? 2.262 -8.477 0.57 1 96.69 97 LEU A C 1
ATOM 744 O O . LEU A 1 97 ? 2.568 -8.922 1.681 1 96.69 97 LEU A O 1
ATOM 748 N N . THR A 1 98 ? 1.035 -8.258 0.18 1 96.5 98 THR A N 1
ATOM 749 C CA . THR A 1 98 ? -0.059 -8.492 1.115 1 96.5 98 THR A CA 1
ATOM 750 C C . THR A 1 98 ? -0.817 -9.766 0.753 1 96.5 98 THR A C 1
ATOM 752 O O . THR A 1 98 ? -1.765 -10.148 1.442 1 96.5 98 THR A O 1
ATOM 755 N N . ASN A 1 99 ? -0.432 -10.398 -0.298 1 95.75 99 ASN A N 1
ATOM 756 C CA . ASN A 1 99 ? -1.188 -1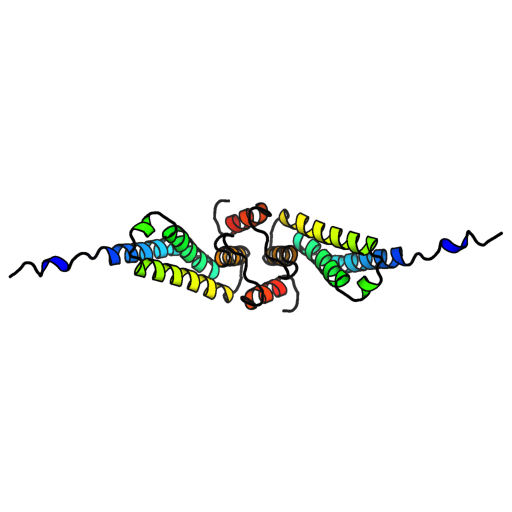1.539 -0.804 1 95.75 99 ASN A CA 1
ATOM 757 C C . ASN A 1 99 ? -2.658 -11.195 -1.012 1 95.75 99 ASN A C 1
ATOM 759 O O . ASN A 1 99 ? -3.541 -11.875 -0.488 1 95.75 99 ASN A O 1
ATOM 763 N N . TYR A 1 100 ? -2.852 -10.156 -1.777 1 94.62 100 TYR A N 1
ATOM 764 C CA . TYR A 1 100 ? -4.191 -9.664 -2.078 1 94.62 100 TYR A CA 1
ATOM 765 C C . TYR A 1 100 ? -4.945 -9.312 -0.8 1 94.62 100 TYR A C 1
ATOM 767 O O . TYR A 1 100 ? -6.113 -9.672 -0.643 1 94.62 100 TYR A O 1
ATOM 775 N N . CYS A 1 101 ? -4.305 -8.812 0.21 1 93.25 101 CYS A N 1
ATOM 776 C CA . CYS A 1 101 ? -4.848 -8.273 1.452 1 93.25 101 CYS A CA 1
ATOM 777 C C . CYS A 1 101 ? -5.008 -9.375 2.496 1 93.25 101 CYS A C 1
ATOM 779 O O . CYS A 1 101 ? -5.586 -9.141 3.561 1 93.25 101 CYS A O 1
ATOM 781 N N . ASP A 1 102 ? -4.59 -10.539 2.301 1 91.62 102 ASP A N 1
ATOM 782 C CA . ASP A 1 102 ? -4.656 -11.617 3.287 1 91.62 102 ASP A CA 1
ATOM 783 C C . ASP A 1 102 ? -3.668 -11.375 4.426 1 91.62 102 ASP A C 1
ATOM 785 O O . ASP A 1 102 ? -3.84 -11.906 5.527 1 91.62 102 ASP A O 1
ATOM 789 N N . HIS A 1 103 ? -2.674 -10.562 4.152 1 92.12 103 HIS A N 1
ATOM 790 C CA . HIS A 1 103 ? -1.674 -10.18 5.145 1 92.12 103 HIS A CA 1
ATOM 791 C C . HIS A 1 103 ? -1.491 -8.664 5.18 1 92.12 103 HIS A C 1
ATOM 793 O O . HIS A 1 103 ? -1.869 -7.965 4.234 1 92.12 103 HIS A O 1
ATOM 799 N N . GLU A 1 104 ? -0.927 -8.266 6.199 1 92.88 104 GLU A N 1
ATOM 800 C CA . GLU A 1 104 ? -0.62 -6.844 6.324 1 92.88 104 GLU A CA 1
ATOM 801 C C . GLU A 1 104 ? 0.562 -6.457 5.441 1 92.88 104 GLU A C 1
ATOM 803 O O . GLU A 1 104 ? 1.467 -7.262 5.215 1 92.88 104 GLU A O 1
ATOM 808 N N . LEU A 1 105 ? 0.483 -5.234 4.953 1 95.38 105 LEU A N 1
ATOM 809 C CA . LEU A 1 105 ? 1.673 -4.707 4.293 1 95.38 105 LEU A CA 1
ATOM 810 C C . LEU A 1 105 ? 2.846 -4.633 5.266 1 95.38 105 LEU A C 1
ATOM 812 O O . LEU A 1 105 ? 2.719 -4.07 6.359 1 95.38 105 LEU A O 1
ATOM 816 N N . PRO A 1 106 ? 3.932 -5.234 4.895 1 94 106 PRO A N 1
ATOM 817 C CA . PRO A 1 106 ? 5.074 -5.168 5.809 1 94 106 PRO A CA 1
ATOM 818 C C . PRO A 1 106 ? 5.52 -3.738 6.094 1 94 106 PRO A C 1
ATOM 820 O O . PRO A 1 106 ? 5.512 -2.893 5.195 1 94 106 PRO A O 1
ATOM 823 N N . GLY A 1 107 ? 5.93 -3.561 7.262 1 93.25 107 GLY A N 1
ATOM 824 C CA . GLY A 1 107 ? 6.371 -2.238 7.68 1 93.25 107 GLY A CA 1
ATOM 825 C C . GLY A 1 107 ? 7.754 -1.884 7.168 1 93.25 107 GLY A C 1
ATOM 826 O O . GLY A 1 107 ? 8.344 -2.627 6.379 1 93.25 107 GLY A O 1
ATOM 827 N N . ASP A 1 108 ? 8.195 -0.678 7.594 1 90.94 108 ASP A N 1
ATOM 828 C CA . ASP A 1 108 ? 9.469 -0.158 7.109 1 90.94 108 ASP A CA 1
ATOM 829 C C . ASP A 1 108 ? 10.641 -0.915 7.727 1 90.94 108 ASP A C 1
ATOM 831 O O . ASP A 1 108 ? 11.766 -0.856 7.219 1 90.94 108 ASP A O 1
ATOM 835 N N . ASP A 1 109 ? 10.398 -1.691 8.734 1 91 109 ASP A N 1
ATOM 836 C CA . ASP A 1 109 ? 11.438 -2.535 9.32 1 91 109 ASP A CA 1
ATOM 837 C C . ASP A 1 109 ? 11.742 -3.73 8.422 1 91 109 ASP A C 1
ATOM 839 O O . ASP A 1 109 ? 12.883 -4.184 8.352 1 91 109 ASP A O 1
ATOM 843 N N . ARG A 1 110 ? 10.75 -4.152 7.754 1 89.19 110 ARG A N 1
ATOM 844 C CA . ARG A 1 110 ? 10.883 -5.344 6.922 1 89.19 110 ARG A CA 1
ATOM 845 C C . ARG A 1 110 ? 11.117 -4.969 5.465 1 89.19 110 ARG A C 1
ATOM 847 O O . ARG A 1 110 ? 11.836 -5.672 4.746 1 89.19 110 ARG A O 1
ATOM 854 N N . CYS A 1 111 ? 10.516 -3.873 5.086 1 92.62 111 CYS A N 1
ATOM 855 C CA . CYS A 1 111 ? 10.656 -3.432 3.701 1 92.62 111 CYS A CA 1
ATOM 856 C C . CYS A 1 111 ? 11.047 -1.961 3.635 1 92.62 111 CYS A C 1
ATOM 858 O O . CYS A 1 111 ? 10.305 -1.14 3.092 1 92.62 111 CYS A O 1
ATOM 860 N N . PRO A 1 112 ? 12.227 -1.681 4.129 1 92.31 112 PRO A N 1
ATOM 861 C CA . PRO A 1 112 ? 12.633 -0.274 4.16 1 92.31 112 PRO A CA 1
ATOM 862 C C . PRO A 1 112 ? 12.719 0.346 2.766 1 92.31 112 PRO A C 1
ATOM 864 O O . PRO A 1 112 ? 12.422 1.532 2.596 1 92.31 112 PRO A O 1
ATOM 867 N N . GLU A 1 113 ? 13.031 -0.434 1.808 1 89.31 113 GLU A N 1
ATOM 868 C CA . GLU A 1 113 ? 13.195 0.076 0.448 1 89.31 113 GLU A CA 1
ATOM 869 C C . GLU A 1 113 ? 11.859 0.547 -0.122 1 89.31 113 GLU A C 1
ATOM 871 O O . GLU A 1 113 ? 11.789 1.584 -0.786 1 89.31 113 GLU A O 1
ATOM 876 N N . LEU A 1 114 ? 10.852 -0.154 0.146 1 91.25 114 LEU A N 1
ATOM 877 C CA . LEU A 1 114 ? 9.523 0.194 -0.349 1 91.25 114 LEU A CA 1
ATOM 878 C C . LEU A 1 114 ? 9.047 1.514 0.249 1 91.25 114 LEU A C 1
ATOM 880 O O . LEU A 1 114 ? 8.555 2.387 -0.471 1 91.25 114 LEU A O 1
ATOM 884 N N . TRP A 1 115 ? 9.273 1.682 1.508 1 93.69 115 TRP A N 1
ATOM 885 C CA . TRP A 1 115 ? 8.805 2.875 2.201 1 93.69 115 TRP A CA 1
ATOM 886 C C . TRP A 1 115 ? 9.656 4.086 1.845 1 93.69 115 TRP A C 1
ATOM 888 O O . TRP A 1 115 ? 9.148 5.203 1.729 1 93.69 115 TRP A O 1
ATOM 898 N N . ALA A 1 116 ? 10.93 3.84 1.683 1 91.56 116 ALA A N 1
ATOM 899 C CA . ALA A 1 116 ? 11.789 4.914 1.198 1 91.56 116 ALA A CA 1
ATOM 900 C C . ALA A 1 116 ? 11.367 5.375 -0.193 1 91.56 116 ALA A C 1
ATOM 902 O O . ALA A 1 116 ? 11.359 6.574 -0.481 1 91.56 116 ALA A O 1
ATOM 903 N N . GLU A 1 117 ? 11.016 4.441 -0.985 1 89.5 117 GLU A N 1
ATOM 904 C CA . GLU A 1 117 ? 10.547 4.766 -2.328 1 89.5 117 GLU A CA 1
ATOM 905 C C . GLU A 1 117 ? 9.25 5.57 -2.277 1 89.5 117 GLU A C 1
ATOM 907 O O . GLU A 1 117 ? 9.094 6.555 -3.006 1 89.5 117 GLU A O 1
ATOM 912 N N . MET A 1 118 ? 8.32 5.188 -1.425 1 91.75 118 MET A N 1
ATOM 913 C CA . MET A 1 118 ? 7.066 5.926 -1.302 1 91.75 118 MET A CA 1
ATOM 914 C C . MET A 1 118 ? 7.32 7.355 -0.833 1 91.75 118 MET A C 1
ATOM 916 O O . MET A 1 118 ? 6.75 8.305 -1.378 1 91.75 118 MET A O 1
ATOM 920 N N . ARG A 1 119 ? 8.203 7.5 0.071 1 93.06 119 ARG A N 1
ATOM 921 C CA . ARG A 1 119 ? 8.523 8.836 0.561 1 93.06 119 ARG A CA 1
ATOM 922 C C . ARG A 1 119 ? 9.141 9.688 -0.543 1 93.06 119 ARG A C 1
ATOM 924 O O . ARG A 1 119 ? 8.812 10.867 -0.678 1 93.06 119 ARG A O 1
ATOM 931 N N . ALA A 1 120 ? 9.953 9.094 -1.348 1 89.19 120 ALA A N 1
ATOM 932 C CA . ALA A 1 120 ? 10.578 9.805 -2.461 1 89.19 120 ALA A CA 1
ATOM 933 C C . ALA A 1 120 ? 9.539 10.234 -3.49 1 89.19 120 ALA A C 1
ATOM 935 O O . ALA A 1 120 ? 9.617 11.336 -4.039 1 89.19 120 ALA A O 1
ATOM 936 N N . LEU A 1 121 ? 8.586 9.445 -3.721 1 85.19 121 LEU A N 1
ATOM 937 C CA . LEU A 1 121 ? 7.566 9.688 -4.734 1 85.19 121 LEU A CA 1
ATOM 938 C C . LEU A 1 121 ? 6.68 10.867 -4.336 1 85.19 121 LEU A C 1
ATOM 940 O O . LEU A 1 121 ? 6.066 11.5 -5.195 1 85.19 121 LEU A O 1
ATOM 944 N N . VAL A 1 122 ? 6.617 11.148 -3.043 1 90.81 122 VAL A N 1
ATOM 945 C CA . VAL A 1 122 ? 5.785 12.258 -2.604 1 90.81 122 VAL A CA 1
ATOM 946 C C . VAL A 1 122 ? 6.664 13.469 -2.279 1 90.81 122 VAL A C 1
ATOM 948 O O . VAL A 1 122 ? 6.195 14.445 -1.698 1 90.81 122 VAL A O 1
ATOM 951 N N . GLY A 1 123 ? 7.902 13.336 -2.555 1 86 123 GLY A N 1
ATOM 952 C CA . GLY A 1 123 ? 8.805 14.469 -2.42 1 86 123 GLY A CA 1
ATOM 953 C C . GLY A 1 123 ? 9.43 14.57 -1.04 1 86 123 GLY A C 1
ATOM 954 O O . GLY A 1 123 ? 9.859 15.648 -0.626 1 86 123 GLY A O 1
ATOM 95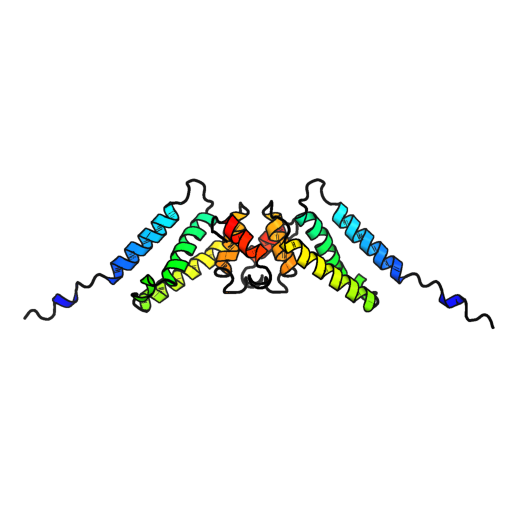5 N N . GLN A 1 124 ? 9.328 13.492 -0.334 1 81.69 124 GLN A N 1
ATOM 956 C CA . GLN A 1 124 ? 9.93 13.5 0.993 1 81.69 124 GLN A CA 1
ATOM 957 C C . GLN A 1 124 ? 11.242 12.727 1.001 1 81.69 124 GLN A C 1
ATOM 959 O O . GLN A 1 124 ? 11.453 11.836 0.174 1 81.69 124 GLN A O 1
ATOM 964 N N . ALA A 1 125 ? 12.148 13.281 1.793 1 67.62 125 ALA A N 1
ATOM 965 C CA . ALA A 1 125 ? 13.414 12.57 1.945 1 67.62 125 ALA A CA 1
ATOM 966 C C . ALA A 1 125 ? 13.203 11.203 2.592 1 67.62 125 ALA A C 1
ATOM 968 O O . ALA A 1 125 ? 12.273 11.023 3.379 1 67.62 125 ALA A O 1
ATOM 969 N N . ALA A 1 126 ? 13.969 10.266 2.094 1 56.94 126 ALA A N 1
ATOM 970 C CA . ALA A 1 126 ? 13.969 8.938 2.715 1 56.94 126 ALA A CA 1
ATOM 971 C C . ALA A 1 126 ? 14.469 9.008 4.156 1 56.94 126 ALA A C 1
ATOM 973 O O . ALA A 1 126 ? 15.266 9.891 4.5 1 56.94 126 ALA A O 1
ATOM 974 N N . MET B 1 1 ? -14.867 46 43.5 1 24.44 1 MET B N 1
ATOM 975 C CA . MET B 1 1 ? -15.758 45.469 42.469 1 24.44 1 MET B CA 1
ATOM 976 C C . MET B 1 1 ? -14.961 44.938 41.281 1 24.44 1 MET B C 1
ATOM 978 O O . MET B 1 1 ? -15.312 43.906 40.688 1 24.44 1 MET B O 1
ATOM 982 N N . LYS B 1 2 ? -13.953 45.781 40.688 1 32.88 2 LYS B N 1
ATOM 983 C CA . LYS B 1 2 ? -13.734 45.781 39.219 1 32.88 2 LYS B CA 1
ATOM 984 C C . LYS B 1 2 ? -12.828 44.625 38.812 1 32.88 2 LYS B C 1
ATOM 986 O O . LYS B 1 2 ? -12.211 44.688 37.75 1 32.88 2 LYS B O 1
ATOM 991 N N . ARG B 1 3 ? -12.477 43.688 39.688 1 38.5 3 ARG B N 1
ATOM 992 C CA . ARG B 1 3 ? -11.484 42.625 39.375 1 38.5 3 ARG B CA 1
ATOM 993 C C . ARG B 1 3 ? -11.914 41.812 38.188 1 38.5 3 ARG B C 1
ATOM 995 O O . ARG B 1 3 ? -11.211 40.844 37.812 1 38.5 3 ARG B O 1
ATOM 1002 N N . ARG B 1 4 ? -13.25 41.719 37.812 1 34.44 4 ARG B N 1
ATOM 1003 C CA . ARG B 1 4 ? -13.836 40.781 36.875 1 34.44 4 ARG B CA 1
ATOM 1004 C C . ARG B 1 4 ? -13.312 41.031 35.438 1 34.44 4 ARG B C 1
ATOM 1006 O O . ARG B 1 4 ? -13.523 40.188 34.562 1 34.44 4 ARG B O 1
ATOM 1013 N N . ASP B 1 5 ? -13.039 42.219 35.031 1 30.02 5 ASP B N 1
ATOM 1014 C CA . ASP B 1 5 ? -12.969 42.469 33.594 1 30.02 5 ASP B CA 1
ATOM 1015 C C . ASP B 1 5 ? -11.758 41.781 32.969 1 30.02 5 ASP B C 1
ATOM 1017 O O . ASP B 1 5 ? -11.547 41.875 31.766 1 30.02 5 ASP B O 1
ATOM 1021 N N . LEU B 1 6 ? -10.664 41.562 33.688 1 35.78 6 LEU B N 1
ATOM 1022 C CA . LEU B 1 6 ? -9.422 41.219 33 1 35.78 6 LEU B CA 1
ATOM 1023 C C . LEU B 1 6 ? -9.492 39.844 32.375 1 35.78 6 LEU B C 1
ATOM 1025 O O . LEU B 1 6 ? -8.484 39.312 31.906 1 35.78 6 LEU B O 1
ATOM 1029 N N . ILE B 1 7 ? -10.531 39.031 32.594 1 38.53 7 ILE B N 1
ATOM 1030 C CA . ILE B 1 7 ? -10.453 37.656 32.188 1 38.53 7 ILE B CA 1
ATOM 1031 C C . ILE B 1 7 ? -10.461 37.562 30.656 1 38.53 7 ILE B C 1
ATOM 1033 O O . ILE B 1 7 ? -10.867 36.531 30.094 1 38.53 7 ILE B O 1
ATOM 1037 N N . LEU B 1 8 ? -10.797 38.562 29.969 1 34.53 8 LEU B N 1
ATOM 1038 C CA . LEU B 1 8 ? -11.195 38.438 28.578 1 34.53 8 LEU B CA 1
ATOM 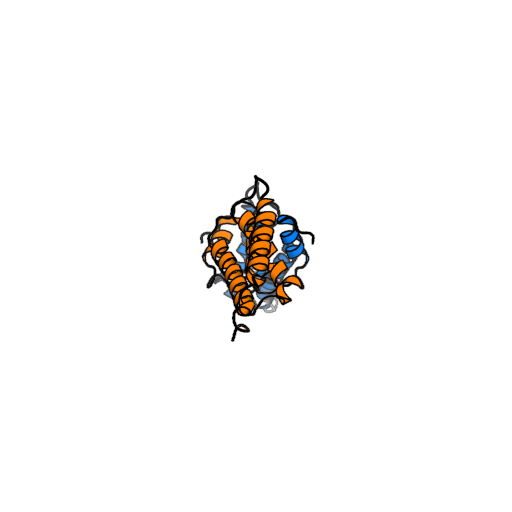1039 C C . LEU B 1 8 ? -10.055 37.875 27.734 1 34.53 8 LEU B C 1
ATOM 1041 O O . LEU B 1 8 ? -10.289 37.125 26.781 1 34.53 8 LEU B O 1
ATOM 1045 N N . ALA B 1 9 ? -8.891 38.531 27.641 1 36.56 9 ALA B N 1
ATOM 1046 C CA . ALA B 1 9 ? -8.164 38.688 26.375 1 36.56 9 ALA B CA 1
ATOM 1047 C C . ALA B 1 9 ? -7.43 37.406 26.016 1 36.56 9 ALA B C 1
ATOM 1049 O O . ALA B 1 9 ? -6.633 37.375 25.062 1 36.56 9 ALA B O 1
ATOM 1050 N N . ALA B 1 10 ? -7.348 36.344 26.766 1 38.88 10 ALA B N 1
ATOM 1051 C CA . ALA B 1 10 ? -6.262 35.438 26.406 1 38.88 10 ALA B CA 1
ATOM 1052 C C . ALA B 1 10 ? -6.512 34.781 25.062 1 38.88 10 ALA B C 1
ATOM 1054 O O . ALA B 1 10 ? -7.336 33.875 24.938 1 38.88 10 ALA B O 1
ATOM 1055 N N . PRO B 1 11 ? -6.637 35.5 23.906 1 39.88 11 PRO B N 1
ATOM 1056 C CA . PRO B 1 11 ? -6.836 35 22.531 1 39.88 11 PRO B CA 1
ATOM 1057 C C . PRO B 1 11 ? -5.797 33.969 22.125 1 39.88 11 PRO B C 1
ATOM 1059 O O . PRO B 1 11 ? -5.609 33.719 20.938 1 39.88 11 PRO B O 1
ATOM 1062 N N . ALA B 1 12 ? -4.988 33.469 22.969 1 41.62 12 ALA B N 1
ATOM 1063 C CA . ALA B 1 12 ? -3.828 32.719 22.516 1 41.62 12 ALA B CA 1
ATOM 1064 C C . ALA B 1 12 ? -4.254 31.484 21.719 1 41.62 12 ALA B C 1
ATOM 1066 O O . ALA B 1 12 ? -3.492 30.969 20.906 1 41.62 12 ALA B O 1
ATOM 1067 N N . SER B 1 13 ? -5.398 30.984 22.109 1 43.91 13 SER B N 1
ATOM 1068 C CA . SER B 1 13 ? -5.707 29.688 21.531 1 43.91 13 SER B CA 1
ATOM 1069 C C . SER B 1 13 ? -6.059 29.828 20.047 1 43.91 13 SER B C 1
ATOM 1071 O O . SER B 1 13 ? -5.801 28.906 19.25 1 43.91 13 SER B O 1
ATOM 1073 N N . VAL B 1 14 ? -6.703 30.953 19.688 1 45.09 14 VAL B N 1
ATOM 1074 C CA . VAL B 1 14 ? -7.129 31.188 18.297 1 45.09 14 VAL B CA 1
ATOM 1075 C C . VAL B 1 14 ? -5.91 31.438 17.422 1 45.09 14 VAL B C 1
ATOM 1077 O O . VAL B 1 14 ? -5.887 31.016 16.25 1 45.09 14 VAL B O 1
ATOM 1080 N N . GLY B 1 15 ? -4.961 31.938 18.062 1 46.88 15 GLY B N 1
ATOM 1081 C CA . GLY B 1 15 ? -3.814 32.312 17.234 1 46.88 15 GLY B CA 1
ATOM 1082 C C . GLY B 1 15 ? -3.061 31.094 16.703 1 46.88 15 GLY B C 1
ATOM 1083 O O . GLY B 1 15 ? -2.619 31.094 15.555 1 46.88 15 GLY B O 1
ATOM 1084 N N . LEU B 1 16 ? -2.943 30.25 17.672 1 46.31 16 LEU B N 1
ATOM 1085 C CA . LEU B 1 16 ? -2.141 29.109 17.25 1 46.31 16 LEU B CA 1
ATOM 1086 C C . LEU B 1 16 ? -2.871 28.281 16.188 1 46.31 16 LEU B C 1
ATOM 1088 O O . LEU B 1 16 ? -2.256 27.797 15.242 1 46.31 16 LEU B O 1
ATOM 1092 N N . ALA B 1 17 ? -4.234 28.172 16.438 1 50.72 17 ALA B N 1
ATOM 1093 C CA . ALA B 1 17 ? -4.988 27.438 15.414 1 50.72 17 ALA B CA 1
ATOM 1094 C C . ALA B 1 17 ? -4.938 28.172 14.07 1 50.72 17 ALA B C 1
ATOM 1096 O O . ALA B 1 17 ? -4.848 27.531 13.016 1 50.72 17 ALA B O 1
ATOM 1097 N N . ALA B 1 18 ? -5.141 29.5 14.164 1 52.5 18 ALA B N 1
ATOM 1098 C CA . ALA B 1 18 ? -5.066 30.281 12.93 1 52.5 18 ALA B CA 1
ATOM 1099 C C . ALA B 1 18 ? -3.688 30.172 12.289 1 52.5 18 ALA B C 1
ATOM 1101 O O . ALA B 1 18 ? -3.572 30.078 11.062 1 52.5 18 ALA B O 1
ATOM 1102 N N . VAL B 1 19 ? -2.674 30.281 13.039 1 48.66 19 VAL B N 1
ATOM 1103 C CA . VAL B 1 19 ? -1.321 30.156 12.508 1 48.66 19 VAL B CA 1
ATOM 1104 C C . VAL B 1 19 ? -1.135 28.766 11.891 1 48.66 19 VAL B C 1
ATOM 1106 O O . VAL B 1 19 ? -0.51 28.625 10.836 1 48.66 19 VAL B O 1
ATOM 1109 N N . PHE B 1 20 ? -1.755 27.859 12.602 1 50.78 20 PHE B N 1
ATOM 1110 C CA . PHE B 1 20 ? -1.676 26.484 12.102 1 50.78 20 PHE B CA 1
ATOM 1111 C C . PHE B 1 20 ? -2.41 26.359 10.773 1 50.78 20 PHE B C 1
ATOM 1113 O O . PHE B 1 20 ? -1.891 25.766 9.828 1 50.78 20 PHE B O 1
ATOM 1120 N N . GLN B 1 21 ? -3.629 26.844 10.805 1 52.12 21 GLN B N 1
ATOM 1121 C CA . GLN B 1 21 ? -4.344 26.797 9.531 1 52.12 21 GLN B CA 1
ATOM 1122 C C . GLN B 1 21 ? -3.568 27.531 8.445 1 52.12 21 GLN B C 1
ATOM 1124 O O . GLN B 1 21 ? -3.588 27.125 7.281 1 52.12 21 GLN B O 1
ATOM 1129 N N . ALA B 1 22 ? -3.002 28.531 8.914 1 50.97 22 ALA B N 1
ATOM 1130 C CA . ALA B 1 22 ? -2.213 29.297 7.957 1 50.97 22 ALA B CA 1
ATOM 1131 C C . ALA B 1 22 ? -0.992 28.516 7.488 1 50.97 22 ALA B C 1
ATOM 1133 O O . ALA B 1 22 ? -0.652 28.531 6.305 1 50.97 22 ALA B O 1
ATOM 1134 N N . ARG B 1 23 ? -0.343 27.922 8.383 1 48.16 23 ARG B N 1
ATOM 1135 C CA . ARG B 1 23 ? 0.858 27.188 8.016 1 48.16 23 ARG B CA 1
ATOM 1136 C C . ARG B 1 23 ? 0.507 25.969 7.176 1 48.16 23 ARG B C 1
ATOM 1138 O O . ARG B 1 23 ? 1.207 25.641 6.211 1 48.16 23 ARG B O 1
ATOM 1145 N N . VAL B 1 24 ? -0.56 25.312 7.602 1 48.72 24 VAL B N 1
ATOM 1146 C CA . VAL B 1 24 ? -1.043 24.188 6.797 1 48.72 24 VAL B CA 1
ATOM 1147 C C . VAL B 1 24 ? -1.467 24.703 5.418 1 48.72 24 VAL B C 1
ATOM 1149 O O . VAL B 1 24 ? -1.19 24.047 4.402 1 48.72 24 VAL B O 1
ATOM 1152 N N . ALA B 1 25 ? -2.174 25.828 5.445 1 49 25 ALA B N 1
ATOM 1153 C CA . ALA B 1 25 ? -2.574 26.453 4.188 1 49 25 ALA B CA 1
ATOM 1154 C C . ALA B 1 25 ? -1.356 26.859 3.361 1 49 25 ALA B C 1
ATOM 1156 O O . ALA B 1 25 ? -1.355 26.703 2.137 1 49 25 ALA B O 1
ATOM 1157 N N . GLU B 1 26 ? -0.422 27.359 4.039 1 46.72 26 GLU B N 1
ATOM 1158 C CA . GLU B 1 26 ? 0.788 27.766 3.328 1 46.72 26 GLU B CA 1
ATOM 1159 C C . GLU B 1 26 ? 1.518 26.547 2.758 1 46.72 26 GLU B C 1
ATOM 1161 O O . GLU B 1 26 ? 2.002 26.594 1.624 1 46.72 26 GLU B O 1
ATOM 1166 N N . ALA B 1 27 ? 1.708 25.625 3.596 1 46.34 27 ALA B N 1
ATOM 1167 C CA . ALA B 1 27 ? 2.352 24.406 3.123 1 46.34 27 ALA B CA 1
ATOM 1168 C C . ALA B 1 27 ? 1.554 23.766 1.99 1 46.34 27 ALA B C 1
ATOM 1170 O O . ALA B 1 27 ? 2.131 23.203 1.059 1 46.34 27 ALA B O 1
ATOM 1171 N N . ALA B 1 28 ? 0.228 23.828 2.143 1 45.41 28 ALA B N 1
ATOM 1172 C CA . ALA B 1 28 ? -0.67 23.359 1.087 1 45.41 28 ALA B CA 1
ATOM 1173 C C . ALA B 1 28 ? -0.523 24.219 -0.17 1 45.41 28 ALA B C 1
ATOM 1175 O O . ALA B 1 28 ? -0.687 23.719 -1.287 1 45.41 28 ALA B O 1
ATOM 1176 N N . GLN B 1 29 ? -0.37 25.422 0.176 1 43.66 29 GLN B N 1
ATOM 1177 C CA . GLN B 1 29 ? -0.279 26.359 -0.94 1 43.66 29 GLN B CA 1
ATOM 1178 C C . GLN B 1 29 ? 0.974 26.094 -1.773 1 43.66 29 GLN B C 1
ATOM 1180 O O . GLN B 1 29 ? 1.06 26.531 -2.926 1 43.66 29 GLN B O 1
ATOM 1185 N N . GLU B 1 30 ? 2.01 25.766 -1.018 1 43.06 30 GLU B N 1
ATOM 1186 C CA . GLU B 1 30 ? 3.021 25.5 -2.037 1 43.06 30 GLU B CA 1
ATOM 1187 C C . GLU B 1 30 ? 2.59 24.359 -2.965 1 43.06 30 GLU B C 1
ATOM 1189 O O . GLU B 1 30 ? 3.01 23.219 -2.791 1 43.06 30 GLU B O 1
ATOM 1194 N N . VAL B 1 31 ? 1.248 24.094 -2.842 1 47.19 31 VAL B N 1
ATOM 1195 C CA . VAL B 1 31 ? 0.578 23.312 -3.869 1 47.19 31 VAL B CA 1
ATOM 1196 C C . VAL B 1 31 ? 1.189 23.609 -5.234 1 47.19 31 VAL B C 1
ATOM 1198 O O . VAL B 1 31 ? 1.088 24.734 -5.73 1 47.19 31 VAL B O 1
ATOM 1201 N N . ALA B 1 32 ? 2.295 23.094 -5.41 1 49.72 32 ALA B N 1
ATOM 1202 C CA . ALA B 1 32 ? 2.783 23.312 -6.77 1 49.72 32 ALA B CA 1
ATOM 1203 C C . ALA B 1 32 ? 1.643 23.25 -7.777 1 49.72 32 ALA B C 1
ATOM 1205 O O . ALA B 1 32 ? 0.687 22.5 -7.602 1 49.72 32 ALA B O 1
ATOM 1206 N N . THR B 1 33 ? 1.307 24.266 -8.305 1 56.5 33 THR B N 1
ATOM 1207 C CA . THR B 1 33 ? 0.388 24.5 -9.414 1 56.5 33 THR B CA 1
ATOM 1208 C C . THR B 1 33 ? 0.103 23.188 -10.156 1 56.5 33 THR B C 1
ATOM 1210 O O . THR B 1 33 ? -0.977 23.016 -10.727 1 56.5 33 THR B O 1
ATOM 1213 N N . ASN B 1 34 ? 0.874 22.094 -9.812 1 67.69 34 ASN B N 1
ATOM 1214 C CA . ASN B 1 34 ? 0.701 20.906 -10.648 1 67.69 34 ASN B CA 1
ATOM 1215 C C . ASN B 1 34 ? 0.367 19.672 -9.812 1 67.69 34 ASN B C 1
ATOM 1217 O O . ASN B 1 34 ? 0.442 18.547 -10.305 1 67.69 34 ASN B O 1
ATOM 1221 N N . ASP B 1 35 ? -0.283 20.031 -8.539 1 83.44 35 ASP B N 1
ATOM 1222 C CA . ASP B 1 35 ? -0.582 18.859 -7.73 1 83.44 35 ASP B CA 1
ATOM 1223 C C . ASP B 1 35 ? -1.927 18.25 -8.117 1 83.44 35 ASP B C 1
ATOM 1225 O O . ASP B 1 35 ? -2.877 18.969 -8.422 1 83.44 35 ASP B O 1
ATOM 1229 N N . THR B 1 36 ? -1.96 16.953 -8.078 1 90.19 36 THR B N 1
ATOM 1230 C CA . THR B 1 36 ? -3.242 16.266 -8.086 1 90.19 36 THR B CA 1
ATOM 1231 C C . THR B 1 36 ? -4 16.516 -6.781 1 90.19 36 THR B C 1
ATOM 1233 O O . THR B 1 36 ? -3.412 16.953 -5.793 1 90.19 36 THR B O 1
ATOM 1236 N N . PRO B 1 37 ? -5.324 16.359 -6.824 1 93.38 37 PRO B N 1
ATOM 1237 C CA . PRO B 1 37 ? -6.086 16.5 -5.582 1 93.38 37 PRO B CA 1
ATOM 1238 C C . PRO B 1 37 ? -5.535 15.625 -4.453 1 93.38 37 PRO B C 1
ATOM 1240 O O . PRO B 1 37 ? -5.496 16.062 -3.299 1 93.38 37 PRO B O 1
ATOM 1243 N N . VAL B 1 38 ? -5.102 14.461 -4.715 1 94.75 38 VAL B N 1
ATOM 1244 C CA . VAL B 1 38 ? -4.543 13.562 -3.709 1 94.75 38 VAL B CA 1
ATOM 1245 C C . VAL B 1 38 ? -3.275 14.18 -3.119 1 94.75 38 VAL B C 1
ATOM 1247 O O . VAL B 1 38 ? -3.115 14.227 -1.896 1 94.75 38 VAL B O 1
ATOM 1250 N N . MET B 1 39 ? -2.436 14.734 -3.98 1 94.56 39 MET B N 1
ATOM 1251 C CA . MET B 1 39 ? -1.172 15.281 -3.498 1 94.56 39 MET B CA 1
ATOM 1252 C C . MET B 1 39 ? -1.408 16.547 -2.67 1 94.56 39 MET B C 1
ATOM 1254 O O . MET B 1 39 ? -0.69 16.797 -1.701 1 94.56 39 MET B O 1
ATOM 1258 N N . ALA B 1 40 ? -2.395 17.25 -3.084 1 94.38 40 ALA B N 1
ATOM 1259 C CA . ALA B 1 40 ? -2.734 18.438 -2.305 1 94.38 40 ALA B CA 1
ATOM 1260 C C . ALA B 1 40 ? -3.201 18.062 -0.903 1 94.38 40 ALA B C 1
ATOM 1262 O O . ALA B 1 40 ? -2.764 18.656 0.085 1 94.38 40 ALA B O 1
ATOM 1263 N N . LEU B 1 41 ? -4.07 17.078 -0.84 1 95.88 41 LEU B N 1
ATOM 1264 C CA . LEU B 1 41 ? -4.539 16.609 0.458 1 95.88 41 LEU B CA 1
ATOM 1265 C C . LEU B 1 41 ? -3.389 16.031 1.276 1 95.88 41 LEU B C 1
ATOM 1267 O O . LEU B 1 41 ? -3.326 16.219 2.492 1 95.88 41 LEU B O 1
ATOM 1271 N N . PHE B 1 42 ? -2.549 15.359 0.657 1 96.69 42 PHE B N 1
ATOM 1272 C CA . PHE B 1 42 ? -1.396 14.773 1.336 1 96.69 42 PHE B CA 1
ATOM 1273 C C . PHE B 1 42 ? -0.545 15.859 1.986 1 96.69 42 PHE B C 1
ATOM 1275 O O . PHE B 1 42 ? -0.099 15.711 3.125 1 96.69 42 PHE B O 1
ATOM 1282 N N . ARG B 1 43 ? -0.273 16.859 1.264 1 95.31 43 ARG B N 1
ATOM 1283 C CA . ARG B 1 43 ? 0.562 17.938 1.798 1 95.31 43 ARG B CA 1
ATOM 1284 C C . ARG B 1 43 ? -0.081 18.562 3.027 1 95.31 43 ARG B C 1
ATOM 1286 O O . ARG B 1 43 ? 0.598 18.844 4.02 1 95.31 43 ARG B O 1
ATOM 1293 N N . GLU B 1 44 ? -1.333 18.797 2.916 1 94.56 44 GLU B N 1
ATOM 1294 C CA . GLU B 1 44 ? -2.064 19.328 4.059 1 94.56 44 GLU B CA 1
ATOM 1295 C C . GLU B 1 44 ? -2.01 18.375 5.246 1 94.56 44 GLU B C 1
ATOM 1297 O O . GLU B 1 44 ? -1.72 18.781 6.371 1 94.56 44 GLU B O 1
ATOM 1302 N N . TRP B 1 45 ? -2.311 17.141 4.992 1 97.06 45 TRP B N 1
ATOM 1303 C CA . TRP B 1 45 ? -2.295 16.094 6.012 1 97.06 45 TRP B CA 1
ATOM 1304 C C . TRP B 1 45 ? -0.919 15.984 6.66 1 97.06 45 TRP B C 1
ATOM 1306 O O . TRP B 1 45 ? -0.807 15.906 7.883 1 97.06 45 TRP B O 1
ATOM 1316 N N . SER B 1 46 ? 0.081 15.93 5.797 1 96 46 SER B N 1
ATOM 1317 C CA . SER B 1 46 ? 1.448 15.766 6.281 1 96 46 SER B CA 1
ATOM 1318 C C . SER B 1 46 ? 1.857 16.922 7.18 1 96 46 SER B C 1
ATOM 1320 O O . SER B 1 46 ? 2.479 16.719 8.227 1 96 46 SER B O 1
ATOM 1322 N N . ALA B 1 47 ? 1.536 18.078 6.793 1 92.69 47 ALA B N 1
ATOM 1323 C CA . ALA B 1 47 ? 1.824 19.234 7.621 1 92.69 47 ALA B CA 1
ATOM 1324 C C . ALA B 1 47 ? 1.135 19.141 8.977 1 92.69 47 ALA B C 1
ATOM 1326 O O . ALA B 1 47 ? 1.747 19.406 10.016 1 92.69 47 ALA B O 1
ATOM 1327 N N . LEU B 1 48 ? -0.098 18.719 8.938 1 93.25 48 LEU B N 1
ATOM 1328 C CA . LEU B 1 48 ? -0.862 18.562 10.172 1 93.25 48 LEU B CA 1
ATOM 1329 C C . LEU B 1 48 ? -0.276 17.453 11.039 1 93.25 48 LEU B C 1
ATOM 1331 O O . LEU B 1 48 ? -0.141 17.609 12.25 1 93.25 48 LEU B O 1
ATOM 1335 N N . TYR B 1 49 ? 0 16.406 10.43 1 94 49 TYR B N 1
ATOM 1336 C CA . TYR B 1 49 ? 0.601 15.273 11.117 1 94 49 TYR B CA 1
ATOM 1337 C C . TYR B 1 49 ? 1.856 15.688 11.867 1 94 49 TYR B C 1
ATOM 1339 O O . TYR B 1 49 ? 1.997 15.406 13.062 1 94 49 TYR B O 1
ATOM 1347 N N . HIS B 1 50 ? 2.723 16.344 11.188 1 91.88 50 HIS B N 1
ATOM 1348 C CA . HIS B 1 50 ? 3.992 16.719 11.797 1 91.88 50 HIS B CA 1
ATOM 1349 C C . HIS B 1 50 ? 3.791 17.797 12.852 1 91.88 50 HIS B C 1
ATOM 1351 O O . HIS B 1 50 ? 4.477 17.812 13.875 1 91.88 50 HIS B O 1
ATOM 1357 N N . TRP B 1 51 ? 2.891 18.641 12.562 1 88.88 51 TRP B N 1
ATOM 1358 C CA . TRP B 1 51 ? 2.578 19.672 13.547 1 88.88 51 TRP B CA 1
ATOM 1359 C C . TRP B 1 51 ? 2.031 19.047 14.828 1 88.88 51 TRP B C 1
ATOM 1361 O O . TRP B 1 51 ? 2.473 19.391 15.93 1 88.88 51 TRP B O 1
ATOM 1371 N N . LEU B 1 52 ? 1.131 18.109 14.703 1 91.75 52 LEU B N 1
ATOM 1372 C CA . LEU B 1 52 ? 0.489 17.453 15.836 1 91.75 52 LEU B CA 1
ATOM 1373 C C . LEU B 1 52 ? 1.503 16.656 16.656 1 91.75 52 LEU B C 1
ATOM 1375 O O . LEU B 1 52 ? 1.353 16.516 17.859 1 91.75 52 LEU B O 1
ATOM 1379 N N . ASN B 1 53 ? 2.459 16.203 16.031 1 90.12 53 ASN B N 1
ATOM 1380 C CA . ASN B 1 53 ? 3.459 15.383 16.688 1 90.12 53 ASN B CA 1
ATOM 1381 C C . ASN B 1 53 ? 4.676 16.203 17.109 1 90.12 53 ASN B C 1
ATOM 1383 O O . ASN B 1 53 ? 5.641 15.648 17.641 1 90.12 53 ASN B O 1
ATOM 1387 N N . GLY B 1 54 ? 4.66 17.453 16.859 1 88.81 54 GLY B N 1
ATOM 1388 C CA . GLY B 1 54 ? 5.762 18.328 17.219 1 88.81 54 GLY B CA 1
ATOM 1389 C C . GLY B 1 54 ? 5.52 19.094 18.516 1 88.81 54 GLY B C 1
ATOM 1390 O O . GLY B 1 54 ? 4.465 18.953 19.141 1 88.81 54 GLY B O 1
ATOM 1391 N N . ASP B 1 55 ? 6.469 19.906 18.891 1 86.81 55 ASP B N 1
ATOM 1392 C CA . ASP B 1 55 ? 6.48 20.625 20.156 1 86.81 55 ASP B CA 1
ATOM 1393 C C . ASP B 1 55 ? 5.391 21.703 20.188 1 86.81 55 ASP B C 1
ATOM 1395 O O . ASP B 1 55 ? 4.859 22.016 21.25 1 86.81 55 ASP B O 1
ATOM 1399 N N . GLU B 1 56 ? 5.094 22.188 19.094 1 83.06 56 GLU B N 1
ATOM 1400 C CA . GLU B 1 56 ? 4.109 23.266 19.016 1 83.06 56 GLU B CA 1
ATOM 1401 C C . GLU B 1 56 ? 2.74 22.781 19.484 1 83.06 56 GLU B C 1
ATOM 1403 O O . GLU B 1 56 ? 1.967 23.578 20.047 1 83.06 56 GLU B O 1
ATOM 1408 N N . ALA B 1 57 ? 2.49 21.5 19.312 1 84.25 57 ALA B N 1
ATOM 1409 C CA . ALA B 1 57 ? 1.182 20.953 19.672 1 84.25 57 ALA B CA 1
ATOM 1410 C C . ALA B 1 57 ? 1.051 20.766 21.172 1 84.25 57 ALA B C 1
ATOM 1412 O O . ALA B 1 57 ? -0.06 20.656 21.703 1 84.25 57 ALA B O 1
ATOM 1413 N N . LEU B 1 58 ? 2.127 20.844 21.844 1 83.5 58 LEU B N 1
ATOM 1414 C CA . LEU B 1 58 ? 2.123 20.672 23.297 1 83.5 58 LEU B CA 1
ATOM 1415 C C . LEU B 1 58 ? 1.396 21.812 23.984 1 83.5 58 LEU B C 1
ATOM 1417 O O . LEU B 1 58 ? 0.909 21.656 25.109 1 83.5 58 LEU B O 1
ATOM 1421 N N . ALA B 1 59 ? 1.335 22.922 23.312 1 84.81 59 ALA B N 1
ATOM 1422 C CA . ALA B 1 59 ? 0.734 24.125 23.906 1 84.81 59 ALA B CA 1
ATOM 1423 C C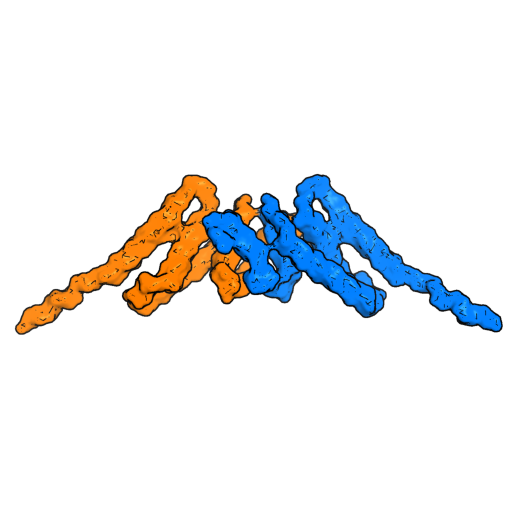 . ALA B 1 59 ? -0.779 24.125 23.703 1 84.81 59 ALA B C 1
ATOM 1425 O O . ALA B 1 59 ? -1.482 24.953 24.281 1 84.81 59 ALA B O 1
ATOM 1426 N N . LEU B 1 60 ? -1.234 23.172 23.016 1 84.62 60 LEU B N 1
ATOM 1427 C CA . LEU B 1 60 ? -2.662 23.156 22.719 1 84.62 60 LEU B CA 1
ATOM 1428 C C . LEU B 1 60 ? -3.457 22.609 23.906 1 84.62 60 LEU B C 1
ATOM 1430 O O . LEU B 1 60 ? -2.992 21.703 24.609 1 84.62 60 LEU B O 1
ATOM 1434 N N . ASP B 1 61 ? -4.602 23.297 24.047 1 89.38 61 ASP B N 1
ATOM 1435 C CA . ASP B 1 61 ? -5.531 22.656 24.969 1 89.38 61 ASP B CA 1
ATOM 1436 C C . ASP B 1 61 ? -5.996 21.312 24.438 1 89.38 61 ASP B C 1
ATOM 1438 O O . ASP B 1 61 ? -5.93 21.062 23.234 1 89.38 61 ASP B O 1
ATOM 1442 N N . GLN B 1 62 ? -6.422 20.5 25.281 1 88.19 62 GLN B N 1
ATOM 1443 C CA . GLN B 1 62 ? -6.766 19.109 24.953 1 88.19 62 GLN B CA 1
ATOM 1444 C C . GLN B 1 62 ? -7.887 19.047 23.922 1 88.19 62 GLN B C 1
ATOM 1446 O O . GLN B 1 62 ? -7.848 18.234 23 1 88.19 62 GLN B O 1
ATOM 1451 N N . ALA B 1 63 ? -8.875 19.906 24.078 1 91.19 63 ALA B N 1
ATOM 1452 C CA . ALA B 1 63 ? -10.016 19.891 23.172 1 91.19 63 ALA B CA 1
ATOM 1453 C C . ALA B 1 63 ? -9.586 20.25 21.75 1 91.19 63 ALA B C 1
ATOM 1455 O O . ALA B 1 63 ? -10.039 19.609 20.781 1 91.19 63 ALA B O 1
ATOM 1456 N N . LEU B 1 64 ? -8.758 21.219 21.688 1 88.5 64 LEU B N 1
ATOM 1457 C CA . LEU B 1 64 ? -8.266 21.641 20.375 1 88.5 64 LEU B CA 1
ATOM 1458 C C . LEU B 1 64 ? -7.375 20.562 19.766 1 88.5 64 LEU B C 1
ATOM 1460 O O . LEU B 1 64 ? -7.441 20.312 18.547 1 88.5 64 LEU B O 1
ATOM 1464 N N . PHE B 1 65 ? -6.594 19.953 20.578 1 91.56 65 PHE B N 1
ATOM 1465 C CA . PHE B 1 65 ? -5.734 18.875 20.094 1 91.56 65 PHE B CA 1
ATOM 1466 C C . PHE B 1 65 ? -6.57 17.719 19.547 1 91.56 65 PHE B C 1
ATOM 1468 O O . PHE B 1 65 ? -6.309 17.234 18.438 1 91.56 65 PHE B O 1
ATOM 1475 N N . GLU B 1 66 ? -7.562 17.406 20.188 1 93.5 66 GLU B N 1
ATOM 1476 C CA . GLU B 1 66 ? -8.43 16.312 19.766 1 93.5 66 GLU B CA 1
ATOM 1477 C C . GLU B 1 66 ? -9.164 16.656 18.469 1 93.5 66 GLU B C 1
ATOM 1479 O O . GLU B 1 66 ? -9.344 15.805 17.609 1 93.5 66 GLU B O 1
ATOM 1484 N N . ALA B 1 67 ? -9.562 17.875 18.391 1 92.75 67 ALA B N 1
ATOM 1485 C CA . ALA B 1 67 ? -10.242 18.328 17.172 1 92.75 67 ALA B CA 1
ATOM 1486 C C . ALA B 1 67 ? -9.32 18.219 15.953 1 92.75 67 ALA B C 1
ATOM 1488 O O . ALA B 1 67 ? -9.758 17.844 14.867 1 92.75 67 ALA B O 1
ATOM 1489 N N . GLU B 1 68 ? -8.07 18.547 16.188 1 92.75 68 GLU B N 1
ATOM 1490 C CA . GLU B 1 68 ? -7.105 18.469 15.102 1 92.75 68 GLU B CA 1
ATOM 1491 C C . GLU B 1 68 ? -6.77 17.031 14.742 1 92.75 68 GLU B C 1
ATOM 1493 O O . GLU B 1 68 ? -6.559 16.703 13.57 1 92.75 68 GLU B O 1
ATOM 1498 N N . CYS B 1 69 ? -6.785 16.188 15.688 1 94.62 69 CYS B N 1
ATOM 1499 C CA . CYS B 1 69 ? -6.609 14.766 15.422 1 94.62 69 CYS B CA 1
ATOM 1500 C C . CYS B 1 69 ? -7.766 14.219 14.594 1 94.62 69 CYS B C 1
ATOM 1502 O O . CYS B 1 69 ? -7.551 13.461 13.641 1 94.62 69 CYS B O 1
ATOM 1504 N N . GLU B 1 70 ? -8.906 14.633 14.922 1 96.19 7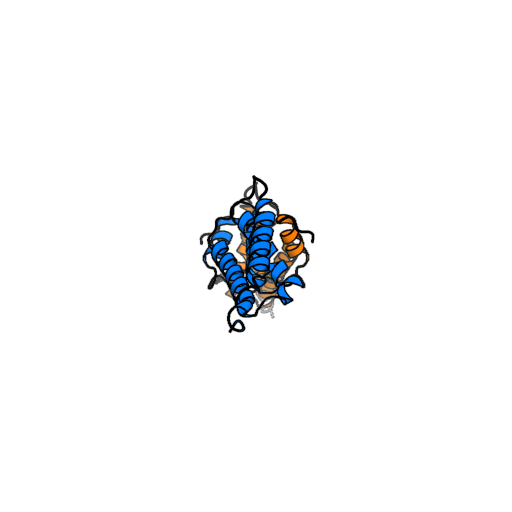0 GLU B N 1
ATOM 1505 C CA . GLU B 1 70 ? -10.086 14.203 14.172 1 96.19 70 GLU B CA 1
ATOM 1506 C C . GLU B 1 70 ? -10.047 14.711 12.734 1 96.19 70 GLU B C 1
ATOM 1508 O O . GLU B 1 70 ? -10.414 13.992 11.805 1 96.19 70 GLU B O 1
ATOM 1513 N N . ARG B 1 71 ? -9.625 15.898 12.594 1 95.69 71 ARG B N 1
ATOM 1514 C CA . ARG B 1 71 ? -9.477 16.469 11.258 1 95.69 71 ARG B CA 1
ATOM 1515 C C . ARG B 1 71 ? -8.492 15.664 10.422 1 95.69 71 ARG B C 1
ATOM 1517 O O . ARG B 1 71 ? -8.742 15.406 9.234 1 95.69 71 ARG B O 1
ATOM 1524 N N . ARG B 1 72 ? -7.426 15.281 10.992 1 96.12 72 ARG B N 1
ATOM 1525 C CA . ARG B 1 72 ? -6.441 14.469 10.297 1 96.12 72 ARG B CA 1
ATOM 1526 C C . ARG B 1 72 ? -7.043 13.141 9.852 1 96.12 72 ARG B C 1
ATOM 1528 O O . ARG B 1 72 ? -6.867 12.727 8.703 1 96.12 72 ARG B O 1
ATOM 1535 N N . VAL B 1 73 ? -7.797 12.547 10.734 1 95.88 73 VAL B N 1
ATOM 1536 C CA . VAL B 1 73 ? -8.43 11.266 10.445 1 95.88 73 VAL B CA 1
ATOM 1537 C C . VAL B 1 73 ? -9.445 11.438 9.32 1 95.88 73 VAL B C 1
ATOM 1539 O O . VAL B 1 73 ? -9.547 10.586 8.43 1 95.88 73 VAL B O 1
ATOM 1542 N N . GLU B 1 74 ? -10.125 12.492 9.367 1 96.19 74 GLU B N 1
ATOM 1543 C CA . GLU B 1 74 ? -11.086 12.773 8.312 1 96.19 74 GLU B CA 1
ATOM 1544 C C . GLU B 1 74 ? -10.406 12.875 6.949 1 96.19 74 GLU B C 1
ATOM 1546 O O . GLU B 1 74 ? -10.953 12.445 5.938 1 96.19 74 GLU B O 1
ATOM 1551 N N . MET B 1 75 ? -9.289 13.469 6.871 1 97 75 MET B N 1
ATOM 1552 C CA . MET B 1 75 ? -8.523 13.555 5.633 1 97 75 MET B CA 1
ATOM 1553 C C . MET B 1 75 ? -8.148 12.164 5.125 1 97 75 MET B C 1
ATOM 1555 O O . MET B 1 75 ? -8.188 11.906 3.922 1 97 75 MET B O 1
ATOM 1559 N N . GLU B 1 76 ? -7.805 11.273 6 1 96.38 76 GLU B N 1
ATOM 1560 C CA . GLU B 1 76 ? -7.457 9.898 5.66 1 96.38 76 GLU B CA 1
ATOM 1561 C C . GLU B 1 76 ? -8.656 9.156 5.082 1 96.38 76 GLU B C 1
ATOM 1563 O O . GLU B 1 76 ? -8.523 8.398 4.117 1 96.38 76 GLU B O 1
ATOM 1568 N N . ASP B 1 77 ? -9.773 9.438 5.645 1 94.62 77 ASP B N 1
ATOM 1569 C CA . ASP B 1 77 ? -10.992 8.812 5.137 1 94.62 77 ASP B CA 1
ATOM 1570 C C . ASP B 1 77 ? -11.336 9.336 3.742 1 94.62 77 ASP B C 1
ATOM 1572 O O . ASP B 1 77 ? -11.75 8.57 2.873 1 94.62 77 ASP B O 1
ATOM 1576 N N . ARG B 1 78 ? -11.086 10.555 3.584 1 95.12 78 ARG B N 1
ATOM 1577 C CA . ARG B 1 78 ? -11.453 11.203 2.33 1 95.12 78 ARG B CA 1
ATOM 1578 C C . ARG B 1 78 ? -10.578 10.711 1.182 1 95.12 78 ARG B C 1
ATOM 1580 O O . ARG B 1 78 ? -11.055 10.562 0.053 1 95.12 78 ARG B O 1
ATOM 1587 N N . VAL B 1 79 ? -9.344 10.477 1.479 1 96.06 79 VAL B N 1
ATOM 1588 C CA . VAL B 1 79 ? -8.406 10.195 0.394 1 96.06 79 VAL B CA 1
ATOM 1589 C C . VAL B 1 79 ? -8.742 8.852 -0.239 1 96.06 79 VAL B C 1
ATOM 1591 O O . VAL B 1 79 ? -8.398 8.594 -1.396 1 96.06 79 VAL B O 1
ATOM 1594 N N . VAL B 1 80 ? -9.367 7.949 0.457 1 93.12 80 VAL B N 1
ATOM 1595 C CA . VAL B 1 80 ? -9.672 6.594 0.013 1 93.12 80 VAL B CA 1
ATOM 1596 C C . VAL B 1 80 ? -10.484 6.641 -1.279 1 93.12 80 VAL B C 1
ATOM 1598 O O . VAL B 1 80 ? -10.219 5.875 -2.211 1 93.12 80 VAL B O 1
ATOM 1601 N N . GLY B 1 81 ? -11.312 7.512 -1.356 1 88.81 81 GLY B N 1
ATOM 1602 C CA . GLY B 1 81 ? -12.211 7.574 -2.498 1 88.81 81 GLY B CA 1
ATOM 1603 C C . GLY B 1 81 ? -11.703 8.477 -3.609 1 88.81 81 GLY B C 1
ATOM 1604 O O . GLY B 1 81 ? -12.328 8.578 -4.668 1 88.81 81 GLY B O 1
ATOM 1605 N N . MET B 1 82 ? -10.609 9.102 -3.402 1 91.25 82 MET B N 1
ATOM 1606 C CA . MET B 1 82 ? -10.07 10.008 -4.414 1 91.25 82 MET B CA 1
ATOM 1607 C C . MET B 1 82 ? -9.344 9.234 -5.508 1 91.25 82 MET B C 1
ATOM 1609 O O . MET B 1 82 ? -8.641 8.258 -5.223 1 91.25 82 MET B O 1
ATOM 1613 N N . PRO B 1 83 ? -9.438 9.648 -6.707 1 86.75 83 PRO B N 1
ATOM 1614 C CA . PRO B 1 83 ? -8.797 8.922 -7.809 1 86.75 83 PRO B CA 1
ATOM 1615 C C . PRO B 1 83 ? -7.273 9.008 -7.77 1 86.75 83 PRO B C 1
ATOM 1617 O O . PRO B 1 83 ? -6.719 10.055 -7.41 1 86.75 83 PRO B O 1
ATOM 1620 N N . THR B 1 84 ? -6.707 7.914 -8.117 1 86.88 84 THR B N 1
ATOM 1621 C CA . THR B 1 84 ? -5.258 7.84 -8.25 1 86.88 84 THR B CA 1
ATOM 1622 C C . THR B 1 84 ? -4.828 8.141 -9.68 1 86.88 84 THR B C 1
ATOM 1624 O O . THR B 1 84 ? -5.164 7.395 -10.602 1 86.88 84 THR B O 1
ATOM 1627 N N . VAL B 1 85 ? -3.98 9.156 -9.828 1 83.56 85 VAL B N 1
ATOM 1628 C CA . VAL B 1 85 ? -3.604 9.586 -11.172 1 83.56 85 VAL B CA 1
ATOM 1629 C C . VAL B 1 85 ? -2.129 9.281 -11.422 1 83.56 85 VAL B C 1
ATOM 1631 O O . VAL B 1 85 ? -1.738 8.945 -12.539 1 83.56 85 VAL B O 1
ATOM 1634 N N . THR B 1 86 ? -1.332 9.398 -10.367 1 85.44 86 THR B N 1
ATOM 1635 C CA . THR B 1 86 ? 0.109 9.211 -10.484 1 85.44 86 THR B CA 1
ATOM 1636 C C . THR B 1 86 ? 0.614 8.211 -9.453 1 85.44 86 THR B C 1
ATOM 1638 O O . THR B 1 86 ? -0.11 7.852 -8.523 1 85.44 86 THR B O 1
ATOM 1641 N N . VAL B 1 87 ? 1.778 7.863 -9.609 1 87.31 87 VAL B N 1
ATOM 1642 C CA . VAL B 1 87 ? 2.41 6.973 -8.641 1 87.31 87 VAL B CA 1
ATOM 1643 C C . VAL B 1 87 ? 2.555 7.688 -7.301 1 87.31 87 VAL B C 1
ATOM 1645 O O . VAL B 1 87 ? 2.428 7.066 -6.242 1 87.31 87 VAL B O 1
ATOM 1648 N N . GLY B 1 88 ? 2.748 8.922 -7.359 1 89.12 88 GLY B N 1
ATOM 1649 C CA . GLY B 1 88 ? 2.812 9.719 -6.148 1 89.12 88 GLY B CA 1
ATOM 1650 C C . GLY B 1 88 ? 1.508 9.742 -5.375 1 89.12 88 GLY B C 1
ATOM 1651 O O . GLY B 1 88 ? 1.511 9.711 -4.141 1 89.12 88 GLY B O 1
ATOM 1652 N N . ASP B 1 89 ? 0.432 9.734 -6.188 1 90.88 89 ASP B N 1
ATOM 1653 C CA . ASP B 1 89 ? -0.873 9.688 -5.535 1 90.88 89 ASP B CA 1
ATOM 1654 C C . ASP B 1 89 ? -1.026 8.406 -4.715 1 90.88 89 ASP B C 1
ATOM 1656 O O . ASP B 1 89 ? -1.5 8.438 -3.578 1 90.88 89 ASP B O 1
ATOM 1660 N N . PHE B 1 90 ? -0.652 7.402 -5.309 1 92.12 90 PHE B N 1
ATOM 1661 C CA . PHE B 1 90 ? -0.794 6.117 -4.633 1 92.12 90 PHE B CA 1
ATOM 1662 C C . PHE B 1 90 ? 0.084 6.066 -3.387 1 92.12 90 PHE B C 1
ATOM 1664 O O . PHE B 1 90 ? -0.369 5.645 -2.32 1 92.12 90 PHE B O 1
ATOM 1671 N N . ALA B 1 91 ? 1.301 6.441 -3.543 1 92.88 91 ALA B N 1
ATOM 1672 C CA . ALA B 1 91 ? 2.215 6.488 -2.404 1 92.88 91 ALA B CA 1
ATOM 1673 C C . ALA B 1 91 ? 1.644 7.348 -1.28 1 92.88 91 ALA B C 1
ATOM 1675 O O . ALA B 1 91 ? 1.678 6.953 -0.112 1 92.88 91 ALA B O 1
ATOM 1676 N N . ALA B 1 92 ? 1.108 8.469 -1.657 1 96.06 92 ALA B N 1
ATOM 1677 C CA . ALA B 1 92 ? 0.523 9.391 -0.688 1 96.06 92 ALA B CA 1
ATOM 1678 C C . ALA B 1 92 ? -0.615 8.727 0.083 1 96.06 92 ALA B C 1
ATOM 1680 O O . ALA B 1 92 ? -0.698 8.852 1.307 1 96.06 92 ALA B O 1
ATOM 1681 N N . LYS B 1 93 ? -1.477 8.008 -0.646 1 96.5 93 LYS B N 1
ATOM 1682 C CA . LYS B 1 93 ? -2.602 7.34 0.001 1 96.5 93 LYS B CA 1
ATOM 1683 C C . LYS B 1 93 ? -2.117 6.32 1.031 1 96.5 93 LYS B C 1
ATOM 1685 O O . LYS B 1 93 ? -2.615 6.289 2.158 1 96.5 93 LYS B O 1
ATOM 1690 N N . VAL B 1 94 ? -1.15 5.547 0.641 1 96.06 94 VAL B N 1
ATOM 1691 C CA . VAL B 1 94 ? -0.652 4.516 1.544 1 96.06 94 VAL B CA 1
ATOM 1692 C C . VAL B 1 94 ? -0 5.164 2.762 1 96.06 94 VAL B C 1
ATOM 1694 O O . VAL B 1 94 ? -0.236 4.746 3.898 1 96.06 94 VAL B O 1
ATOM 1697 N N . LEU B 1 95 ? 0.812 6.172 2.541 1 96.62 95 LEU B N 1
ATOM 1698 C CA . LEU B 1 95 ? 1.474 6.859 3.645 1 96.62 95 LEU B CA 1
ATOM 1699 C C . LEU B 1 95 ? 0.45 7.469 4.594 1 96.62 95 LEU B C 1
ATOM 1701 O O . LEU B 1 95 ? 0.597 7.375 5.816 1 96.62 95 LEU B O 1
ATOM 1705 N N . MET B 1 96 ? -0.567 8.055 4.008 1 97.56 96 MET B N 1
ATOM 1706 C CA . MET B 1 96 ? -1.609 8.664 4.824 1 97.56 96 MET B CA 1
ATOM 1707 C C . MET B 1 96 ? -2.355 7.609 5.633 1 97.56 96 MET B C 1
ATOM 1709 O O . MET B 1 96 ? -2.514 7.75 6.848 1 97.56 96 MET B O 1
ATOM 1713 N N . LEU B 1 97 ? -2.744 6.543 4.977 1 96.69 97 LEU B N 1
ATOM 1714 C CA . LEU B 1 97 ? -3.619 5.551 5.586 1 96.69 97 LEU B CA 1
ATOM 1715 C C . LEU B 1 97 ? -2.865 4.73 6.629 1 96.69 97 LEU B C 1
ATOM 1717 O O . LEU B 1 97 ? -3.479 4.121 7.508 1 96.69 97 LEU B O 1
ATOM 1721 N N . THR B 1 98 ? -1.557 4.773 6.523 1 96.5 98 THR B N 1
ATOM 1722 C CA . THR B 1 98 ? -0.75 4.031 7.484 1 96.5 98 THR B CA 1
ATOM 1723 C C . THR B 1 98 ? -0.09 4.977 8.484 1 96.5 98 THR B C 1
ATOM 1725 O O . THR B 1 98 ? 0.615 4.531 9.391 1 96.5 98 THR B O 1
ATOM 1728 N N . ASN B 1 99 ? -0.301 6.234 8.32 1 95.69 99 ASN B N 1
ATOM 1729 C CA . ASN B 1 99 ? 0.406 7.219 9.133 1 95.69 99 ASN B CA 1
ATOM 1730 C C . ASN B 1 99 ? 1.916 7.004 9.086 1 95.69 99 ASN B C 1
ATOM 1732 O O . ASN B 1 99 ? 2.561 6.871 10.133 1 95.69 99 ASN B O 1
ATOM 1736 N N . TYR B 1 100 ? 2.42 6.996 7.879 1 94.56 100 TYR B N 1
ATOM 1737 C CA . TYR B 1 100 ? 3.844 6.785 7.637 1 94.56 100 TYR B CA 1
ATOM 1738 C C . TYR B 1 100 ? 4.312 5.465 8.242 1 94.56 100 TYR B C 1
ATOM 1740 O O . TYR B 1 100 ? 5.359 5.41 8.891 1 94.56 100 TYR B O 1
ATOM 1748 N N . CYS B 1 101 ? 3.5 4.438 8.242 1 93.25 101 CYS B N 1
ATOM 1749 C CA . CYS B 1 101 ? 3.803 3.061 8.617 1 93.25 101 CYS B CA 1
ATOM 1750 C C . CYS B 1 101 ? 3.576 2.846 10.109 1 93.25 101 CYS B C 1
ATOM 1752 O O . CYS B 1 101 ? 3.912 1.789 10.648 1 93.25 101 CYS B O 1
ATOM 1754 N N . ASP B 1 102 ? 3.076 3.729 10.836 1 91.56 102 ASP B N 1
ATOM 1755 C CA . ASP B 1 102 ? 2.777 3.557 12.258 1 91.56 102 ASP B CA 1
ATOM 1756 C C . ASP B 1 102 ? 1.584 2.625 12.453 1 91.56 102 ASP B C 1
ATOM 1758 O O . ASP B 1 102 ? 1.424 2.033 13.523 1 91.56 102 ASP B O 1
ATOM 1762 N N . HIS B 1 103 ? 0.785 2.5 11.43 1 92.19 103 HIS B N 1
ATOM 1763 C CA . HIS B 1 103 ? -0.37 1.609 11.43 1 92.19 103 HIS B CA 1
ATOM 1764 C C . HIS B 1 103 ? -0.371 0.717 10.188 1 92.19 103 HIS B C 1
ATOM 1766 O O . HIS B 1 103 ? 0.292 1.024 9.195 1 92.19 103 HIS B O 1
ATOM 1772 N N . GLU B 1 104 ? -1.104 -0.278 10.289 1 92.94 104 GLU B N 1
ATOM 1773 C CA . GLU B 1 104 ? -1.258 -1.171 9.148 1 92.94 104 GLU B CA 1
ATOM 1774 C C . GLU B 1 104 ? -2.137 -0.541 8.07 1 92.94 104 GLU B C 1
ATOM 1776 O O . GLU B 1 104 ? -3.051 0.227 8.375 1 92.94 104 GLU B O 1
ATOM 1781 N N . LEU B 1 105 ? -1.791 -0.87 6.848 1 95.38 105 LEU B N 1
ATOM 1782 C CA . LEU B 1 105 ? -2.719 -0.511 5.781 1 95.38 105 LEU B CA 1
ATOM 1783 C C . LEU B 1 105 ? -4.07 -1.19 5.984 1 95.38 105 LEU B C 1
ATOM 1785 O O . LEU B 1 105 ? -4.133 -2.408 6.172 1 95.38 105 LEU B O 1
ATOM 1789 N N . PRO B 1 106 ? -5.105 -0.409 6.012 1 94.06 106 PRO B N 1
ATOM 1790 C CA . PRO B 1 106 ? -6.41 -1.044 6.199 1 94.06 106 PRO B CA 1
ATOM 1791 C C . PRO B 1 106 ? -6.738 -2.057 5.105 1 94.06 106 PRO B C 1
ATOM 1793 O O . PRO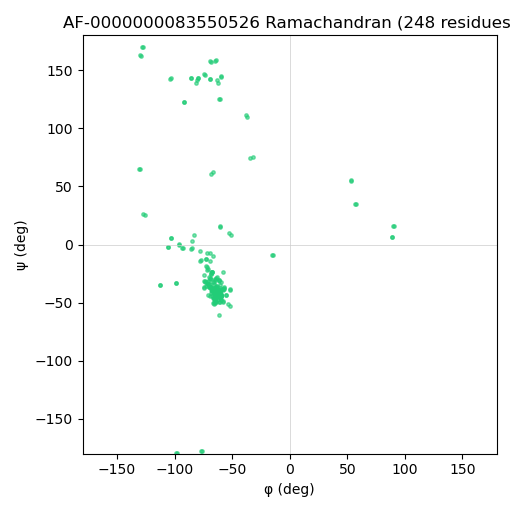 B 1 106 ? -6.418 -1.831 3.936 1 94.06 106 PRO B O 1
ATOM 1796 N N . GLY B 1 107 ? -7.379 -3.055 5.504 1 93.19 107 GLY B N 1
ATOM 1797 C CA . GLY B 1 107 ? -7.746 -4.109 4.574 1 93.19 107 GLY B CA 1
ATOM 1798 C C . GLY B 1 107 ? -8.914 -3.738 3.686 1 93.19 107 GLY B C 1
ATOM 1799 O O . GLY B 1 107 ? -9.383 -2.596 3.703 1 93.19 107 GLY B O 1
ATOM 1800 N N . ASP B 1 108 ? -9.297 -4.73 2.846 1 90.88 108 ASP B N 1
ATOM 1801 C CA . ASP B 1 108 ? -10.344 -4.488 1.859 1 90.88 108 ASP B CA 1
ATOM 1802 C C . ASP B 1 108 ? -11.711 -4.406 2.527 1 90.88 108 ASP B C 1
ATOM 1804 O O . ASP B 1 108 ? -12.672 -3.9 1.934 1 90.88 108 ASP B O 1
ATOM 1808 N N . ASP B 1 109 ? -11.805 -4.801 3.764 1 90.94 109 ASP B N 1
ATOM 1809 C CA . ASP B 1 109 ? -13.047 -4.645 4.512 1 90.94 109 ASP B CA 1
ATOM 1810 C C . ASP B 1 109 ? -13.281 -3.188 4.898 1 90.94 109 ASP B C 1
ATOM 1812 O O . ASP B 1 109 ? -14.422 -2.725 4.945 1 90.94 109 ASP B O 1
ATOM 1816 N N . ARG B 1 110 ? -12.219 -2.51 5.113 1 89.12 110 ARG B N 1
ATOM 1817 C CA . ARG B 1 110 ? -12.305 -1.13 5.578 1 89.12 110 ARG B CA 1
ATOM 1818 C C . ARG B 1 110 ? -12.141 -0.151 4.418 1 89.12 110 ARG B C 1
ATOM 1820 O O . ARG B 1 110 ? -12.75 0.919 4.414 1 89.12 110 ARG B O 1
ATOM 1827 N N . CYS B 1 111 ? -11.336 -0.563 3.477 1 92.56 111 CYS B N 1
ATOM 1828 C CA . CYS B 1 111 ? -11.094 0.304 2.33 1 92.56 111 CYS B CA 1
ATOM 1829 C C . CYS B 1 111 ? -11.273 -0.458 1.022 1 92.56 111 CYS B C 1
ATOM 1831 O O . CYS B 1 111 ? -10.328 -0.588 0.24 1 92.56 111 CYS B O 1
ATOM 1833 N N . PRO B 1 112 ? -12.5 -0.888 0.792 1 92.5 112 PRO B N 1
ATOM 1834 C CA . PRO B 1 112 ? -12.719 -1.686 -0.416 1 92.5 112 PRO B CA 1
ATOM 1835 C C . PRO B 1 112 ? -12.391 -0.922 -1.697 1 92.5 112 PRO B C 1
ATOM 1837 O O . PRO B 1 112 ? -11.922 -1.515 -2.672 1 92.5 112 PRO B O 1
ATOM 1840 N N . GLU B 1 113 ? -12.57 0.356 -1.666 1 89.69 113 GLU B N 1
ATOM 1841 C CA . GLU B 1 113 ? -12.336 1.168 -2.857 1 89.69 113 GLU B CA 1
ATOM 1842 C C . GLU B 1 113 ? -10.859 1.187 -3.234 1 89.69 113 GLU B C 1
ATOM 1844 O O . GLU B 1 113 ? -10.516 1.105 -4.414 1 89.69 113 GLU B O 1
ATOM 1849 N N . LEU B 1 114 ? -10.039 1.242 -2.295 1 91.31 114 LEU B N 1
ATOM 1850 C CA . LEU B 1 114 ? -8.602 1.273 -2.531 1 91.31 114 LEU B CA 1
ATOM 1851 C C . LEU B 1 114 ? -8.125 -0.035 -3.152 1 91.31 114 LEU B C 1
ATOM 1853 O O . LEU B 1 114 ? -7.371 -0.025 -4.133 1 91.31 114 LEU B O 1
ATOM 1857 N N . TRP B 1 115 ? -8.617 -1.098 -2.65 1 93.75 115 TRP B N 1
ATOM 1858 C CA . TRP B 1 115 ? -8.18 -2.408 -3.117 1 93.75 115 TRP B CA 1
ATOM 1859 C C . TRP B 1 115 ? -8.773 -2.725 -4.488 1 93.75 115 TRP B C 1
ATOM 1861 O O . TRP B 1 115 ? -8.117 -3.344 -5.328 1 93.75 115 TRP B O 1
ATOM 1871 N N . ALA B 1 116 ? -9.992 -2.307 -4.672 1 91.69 116 ALA B N 1
ATOM 1872 C CA . ALA B 1 116 ? -10.578 -2.443 -6.004 1 91.69 116 ALA B CA 1
ATOM 1873 C C . ALA B 1 116 ? -9.781 -1.65 -7.035 1 91.69 116 ALA B C 1
ATOM 1875 O O . ALA B 1 116 ? -9.562 -2.121 -8.156 1 91.69 116 ALA B O 1
ATOM 1876 N N . GLU B 1 117 ? -9.383 -0.508 -6.645 1 89.5 117 GLU B N 1
ATOM 1877 C CA . GLU B 1 117 ? -8.57 0.323 -7.535 1 89.5 117 GLU B CA 1
ATOM 1878 C C . GLU B 1 117 ? -7.238 -0.343 -7.848 1 89.5 117 GLU B C 1
ATOM 1880 O O . GLU B 1 117 ? -6.797 -0.352 -9 1 89.5 117 GLU B O 1
ATOM 1885 N N . MET B 1 118 ? -6.59 -0.926 -6.852 1 91.81 118 MET B N 1
ATOM 1886 C CA . MET B 1 118 ? -5.32 -1.607 -7.078 1 91.81 118 MET B CA 1
ATOM 1887 C C . MET B 1 118 ? -5.496 -2.789 -8.023 1 91.81 118 MET B C 1
ATOM 1889 O O . MET B 1 118 ? -4.703 -2.977 -8.953 1 91.81 118 MET B O 1
ATOM 1893 N N . ARG B 1 119 ? -6.539 -3.49 -7.852 1 93.12 119 ARG B N 1
ATOM 1894 C CA . ARG B 1 119 ? -6.805 -4.625 -8.734 1 93.12 119 ARG B CA 1
ATOM 1895 C C . ARG B 1 119 ? -7.031 -4.164 -10.164 1 93.12 119 ARG B C 1
ATOM 1897 O O . ARG B 1 119 ? -6.535 -4.789 -11.109 1 93.12 119 ARG B O 1
ATOM 1904 N N . ALA B 1 120 ? -7.699 -3.074 -10.32 1 89.38 120 ALA B N 1
ATOM 1905 C CA . ALA B 1 120 ? -7.953 -2.523 -11.648 1 89.38 120 ALA B CA 1
ATOM 1906 C C . ALA B 1 120 ? -6.652 -2.074 -12.312 1 89.38 120 ALA B C 1
ATOM 1908 O O . ALA B 1 120 ? -6.461 -2.271 -13.516 1 89.38 120 ALA B O 1
ATOM 1909 N N . LEU B 1 121 ? -5.781 -1.529 -11.578 1 85.44 121 LEU B N 1
ATOM 1910 C CA . LEU B 1 121 ? -4.527 -0.986 -12.086 1 85.44 121 LEU B CA 1
ATOM 1911 C C . LEU B 1 121 ? -3.623 -2.1 -12.602 1 85.44 121 LEU B C 1
ATOM 1913 O O . LEU B 1 121 ? -2.744 -1.857 -13.43 1 85.44 121 LEU B O 1
ATOM 1917 N N . VAL B 1 122 ? -3.826 -3.322 -12.102 1 90.94 122 VAL B N 1
ATOM 1918 C CA . VAL B 1 122 ? -2.992 -4.426 -12.562 1 90.94 122 VAL B CA 1
ATOM 1919 C C . VAL B 1 122 ? -3.771 -5.285 -13.555 1 90.94 122 VAL B C 1
ATOM 1921 O O . VAL B 1 122 ? -3.332 -6.379 -13.922 1 90.94 122 VAL B O 1
ATOM 1924 N N . GLY B 1 123 ? -4.914 -4.84 -13.883 1 86.62 123 GLY B N 1
ATOM 1925 C CA . GLY B 1 123 ? -5.684 -5.5 -14.93 1 86.62 123 GLY B CA 1
ATOM 1926 C C . GLY B 1 123 ? -6.598 -6.59 -14.406 1 86.62 123 GLY B C 1
ATOM 1927 O O . GLY B 1 123 ? -6.98 -7.496 -15.148 1 86.62 123 GLY B O 1
ATOM 1928 N N . GLN B 1 124 ? -6.793 -6.543 -13.133 1 82.56 124 GLN B N 1
ATOM 1929 C CA . GLN B 1 124 ? -7.688 -7.539 -12.555 1 82.56 124 GLN B CA 1
ATOM 1930 C C . GLN B 1 124 ? -9.047 -6.93 -12.219 1 82.56 124 GLN B C 1
ATOM 1932 O O . GLN B 1 124 ? -9.148 -5.727 -11.984 1 82.56 124 GLN B O 1
ATOM 1937 N N . ALA B 1 125 ? -10.039 -7.762 -12.469 1 68.75 125 ALA B N 1
ATOM 1938 C CA . ALA B 1 125 ? -11.383 -7.316 -12.109 1 68.75 125 ALA B CA 1
ATOM 1939 C C . ALA B 1 125 ? -11.5 -7.09 -10.602 1 68.75 125 ALA B C 1
ATOM 1941 O O . ALA B 1 125 ? -10.812 -7.742 -9.812 1 68.75 125 ALA B O 1
ATOM 1942 N N . ALA B 1 126 ? -12.188 -6.02 -10.273 1 57.25 126 ALA B N 1
ATOM 1943 C CA . ALA B 1 126 ? -12.5 -5.773 -8.867 1 57.25 126 ALA B CA 1
ATOM 1944 C C . ALA B 1 126 ? -13.32 -6.914 -8.273 1 57.25 126 ALA B C 1
ATOM 1946 O O . ALA B 1 126 ? -14.062 -7.59 -8.992 1 57.25 126 ALA B O 1
#

pLDDT: mean 78.46, std 21.96, range [21.3, 97.62]

Organism: NCBI:txid2306993

Secondary structure (DSSP, 8-state):
--TTGGGG--THHHHHHHHHHHHHHHHHH---TT--HHHHHHHHHHHHHHHHTSGGGGGS-HHHHHHHHHHHHHHHHHHHTSPP-SHHHHHHHHHHHHTTTTSPPP-TTT-HHHHHHHHHHTT---/-GGGGGGS--THHHHHHHHHHHHHHHHHHS--TT--HHHHHHHHHHHHHHHHTSGGGGGS-HHHHHHHHHHHHHHHHHHHTSPP-SHHHHHHHHHHHHTTTTSPPP-TTT-HHHHHHHHHHTT---

Sequence (252 aa):
MKRRDLILAAPASVGLAAVFQARVAEAAQEVATNDTPVMALFREWSALYHWLNGDEALALDQALFEAECERRVEMEDRVVGMPTVTVGDFAAKVLMLTNYCDHELPGDDRCPELWAEMRALVGQAAMKRRDLILAAPASVGLAAVFQARVAEAAQEVATNDTPVMALFREWSALYHWLNGDEALALDQALFEAECERRVEMEDRVVGMPTVTVGDFAAKVLMLTNYCDHELPGDDRCPELWAEMRALVGQAA

Foldseek 3Di:
DPVPPPVPPPCVQVVLVVVLVVVLVVQLVVVVPDDDPLVSLLSSLVSLLDCLVDPSVVPHDPVVSVVSVVVSVVSLVVLLQPDDDDPVSLVSNQCSCCVNVVHDRDDCVSRVSNVQNVCVVVPHHD/DPPPPPPPDPCVQVVLVVVLVVVLVVQLVVVVPDDDPLVSLLSSLVSLLDCLVDPSVVPHDPVVSVVSVVVSVVSLVVLLQPDDDDPVSLVSNQCSCCVNVVRDRDDCVSRVSNVQNVCVVVPHHD

Radius of gyration: 25.66 Å; Cα contacts (8 Å, |Δi|>4): 228; chains: 2; bounding box: 30×107×67 Å